Protein AF-R7BMY3-F1 (afdb_monomer_lite)

Radius of gyration: 21.79 Å; chains: 1; bounding box: 54×42×67 Å

pLDDT: mean 77.56, std 14.14, range [28.47, 96.69]

Secondary structure (DSSP, 8-state):
-EEE-SS-HHHHHHHHHHHHHTSS-SEEEEE-SS-EEEEEEEEETTEEEEEEESSPPPTT--TT---PPPGGGSBPPS-HHHHHHHHHHHHHTTS-TT-HHHHHHHHHHHHHHHHHHHHHS-TTSPPSS---HHHHHSHHHHHHHHHHHHHHHHHHHHT-TTTS-TT----S-HHHHHHHHHHHTTB-----TT-TTGGGHHHHHHHHHHHHHHHHHT---PPPHHHHHHHHHHH---TT--EEETT-TTTHHHHHHHHHHHHHHHHHS-TT-HHHHHHHHHHHTTEEE--S-HHHHHHHHHHHHTTS-PPPP-

Structure (mmCIF, N/CA/C/O backbone):
data_AF-R7BMY3-F1
#
_entry.id   AF-R7BMY3-F1
#
loop_
_atom_site.group_PDB
_atom_site.id
_atom_site.type_symbol
_atom_site.label_atom_id
_atom_site.label_alt_id
_atom_site.label_comp_id
_atom_site.label_asym_id
_atom_site.label_entity_id
_atom_site.label_seq_id
_atom_site.pdbx_PDB_ins_code
_atom_site.Cartn_x
_atom_site.Cartn_y
_atom_site.Cartn_z
_atom_site.occupancy
_atom_site.B_iso_or_equiv
_atom_site.auth_seq_id
_atom_site.auth_comp_id
_atom_site.auth_asym_id
_atom_site.auth_atom_id
_atom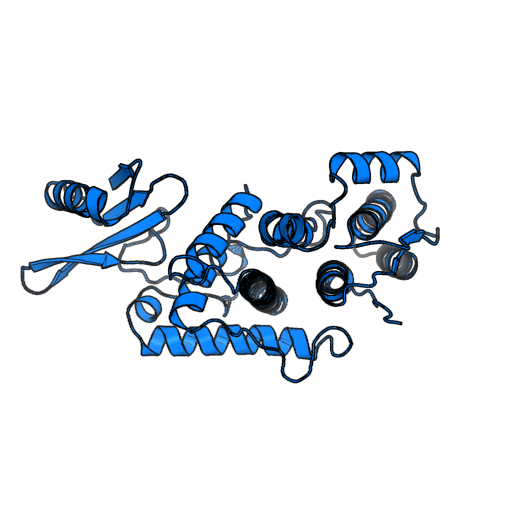_site.pdbx_PDB_model_num
ATOM 1 N N . MET A 1 1 ? -22.056 -13.787 13.770 1.00 78.81 1 MET A N 1
ATOM 2 C CA . MET A 1 1 ? -23.357 -13.394 13.184 1.00 78.81 1 MET A CA 1
ATOM 3 C C . MET A 1 1 ? -23.153 -12.221 12.236 1.00 78.81 1 MET A C 1
ATOM 5 O O . MET A 1 1 ? -22.245 -11.440 12.493 1.00 78.81 1 MET A O 1
ATOM 9 N N . VAL A 1 2 ? -23.912 -12.106 11.147 1.00 80.81 2 VAL A N 1
ATOM 10 C CA . VAL A 1 2 ? -23.710 -11.050 10.138 1.00 80.81 2 VAL A CA 1
ATOM 11 C C . VAL A 1 2 ? -25.030 -10.334 9.893 1.00 80.81 2 VAL A C 1
ATOM 13 O O . VAL A 1 2 ? -26.010 -10.990 9.556 1.00 80.81 2 VAL A O 1
ATOM 16 N N . GLU A 1 3 ? -25.036 -9.015 10.066 1.00 79.38 3 GLU A N 1
ATOM 17 C CA . GLU A 1 3 ? -26.173 -8.144 9.776 1.00 79.38 3 GLU A CA 1
ATOM 18 C C . GLU A 1 3 ? -25.881 -7.318 8.521 1.00 79.38 3 GLU A C 1
ATOM 20 O O . GLU A 1 3 ? -24.884 -6.590 8.463 1.00 79.38 3 GLU A O 1
ATOM 25 N N . CYS A 1 4 ? -26.763 -7.427 7.528 1.00 78.44 4 CYS A N 1
ATOM 26 C CA . CYS A 1 4 ? -26.660 -6.720 6.254 1.00 78.44 4 CYS A CA 1
ATOM 27 C C . CYS A 1 4 ? -27.782 -5.680 6.151 1.00 78.44 4 CYS A C 1
ATOM 29 O O . CYS A 1 4 ? -28.957 -6.048 6.095 1.00 78.44 4 CYS A O 1
ATOM 31 N N . LYS A 1 5 ? -27.447 -4.385 6.099 1.00 72.94 5 LYS A N 1
ATOM 32 C CA . LYS A 1 5 ? -28.441 -3.296 6.017 1.00 72.94 5 LYS A CA 1
ATOM 33 C C . LYS A 1 5 ? -28.161 -2.318 4.887 1.00 72.94 5 LYS A C 1
ATOM 35 O O . LYS A 1 5 ? -27.036 -2.190 4.435 1.00 72.94 5 LYS A O 1
ATOM 40 N N . LYS A 1 6 ? -29.213 -1.637 4.425 1.00 55.50 6 LYS A N 1
ATOM 41 C CA . LYS A 1 6 ? -29.153 -0.706 3.287 1.00 55.50 6 LYS A CA 1
ATOM 42 C C . LYS A 1 6 ? -28.669 0.701 3.676 1.00 55.50 6 LYS A C 1
ATOM 44 O O . LYS A 1 6 ? -28.203 1.416 2.800 1.00 55.50 6 LYS A O 1
ATOM 49 N N . ASP A 1 7 ? -28.762 1.080 4.956 1.00 57.69 7 ASP A N 1
ATOM 50 C CA . ASP A 1 7 ? -28.535 2.454 5.437 1.00 57.69 7 ASP A CA 1
ATOM 51 C C . ASP A 1 7 ? -27.720 2.530 6.752 1.00 57.69 7 ASP A C 1
ATOM 53 O O . ASP A 1 7 ? -27.333 1.494 7.295 1.00 57.69 7 ASP A O 1
ATOM 57 N N . LYS A 1 8 ? -27.416 3.757 7.217 1.00 55.12 8 LYS A N 1
ATOM 58 C CA . LYS A 1 8 ? -26.464 4.148 8.297 1.00 55.12 8 LYS A CA 1
ATOM 59 C C . LYS A 1 8 ? -26.270 3.141 9.456 1.00 55.12 8 LYS A C 1
ATOM 61 O O . LYS A 1 8 ? -27.225 2.654 10.054 1.00 55.12 8 LYS A O 1
ATOM 66 N N . ILE A 1 9 ? -25.005 2.989 9.891 1.00 57.28 9 ILE A N 1
ATOM 67 C CA . ILE A 1 9 ? -24.514 2.114 10.992 1.00 57.28 9 ILE A CA 1
ATOM 68 C C . ILE A 1 9 ? -25.443 2.081 12.219 1.00 57.28 9 ILE A C 1
ATOM 70 O O . ILE A 1 9 ? -25.701 1.017 12.783 1.00 57.28 9 ILE A O 1
ATOM 74 N N . LYS A 1 10 ? -25.968 3.243 12.626 1.00 58.78 10 LYS A N 1
ATOM 75 C CA . LYS A 1 10 ? -26.761 3.398 13.853 1.00 58.78 10 LYS A CA 1
ATOM 76 C C . LYS A 1 10 ? -28.074 2.606 13.851 1.00 58.78 10 LYS A C 1
ATOM 78 O O . LYS A 1 10 ? -28.477 2.143 14.912 1.00 58.78 10 LYS A O 1
ATOM 83 N N . GLU A 1 11 ? -28.720 2.423 12.699 1.00 59.94 11 GLU A N 1
ATOM 84 C CA . GLU A 1 11 ? -30.017 1.730 12.625 1.00 59.94 11 GLU A CA 1
ATOM 85 C C . GLU A 1 11 ? -29.863 0.204 12.677 1.00 59.94 11 GLU A C 1
ATOM 87 O O . GLU A 1 11 ? -30.672 -0.487 13.296 1.00 59.94 11 GLU A O 1
ATOM 92 N N . GLY A 1 12 ? -28.792 -0.335 12.084 1.00 60.19 12 GLY A N 1
ATOM 93 C CA . GLY A 1 12 ? -28.510 -1.775 12.105 1.00 60.19 12 GLY A CA 1
ATOM 94 C C . GLY A 1 12 ? -27.854 -2.266 13.398 1.00 60.19 12 GLY A C 1
ATOM 95 O O . GLY A 1 12 ? -27.971 -3.444 13.732 1.00 60.19 12 GLY A O 1
ATOM 96 N N . TYR A 1 13 ? -27.200 -1.377 14.153 1.00 70.88 13 TYR A N 1
ATOM 97 C CA . TYR A 1 13 ? -26.490 -1.741 15.381 1.00 70.88 13 TYR A CA 1
ATOM 98 C C . TYR A 1 13 ? -27.416 -2.351 16.442 1.00 70.88 13 TYR A C 1
ATOM 100 O O . TYR A 1 13 ? -27.095 -3.396 16.995 1.00 70.88 13 TYR A O 1
ATOM 108 N N . ALA A 1 14 ? -28.594 -1.766 16.691 1.00 73.31 14 ALA A N 1
ATOM 109 C CA . ALA A 1 14 ? -29.527 -2.281 17.700 1.00 73.31 14 ALA A CA 1
ATOM 110 C C . ALA A 1 14 ? -30.036 -3.702 17.377 1.00 73.31 14 ALA A C 1
ATOM 112 O O . ALA A 1 14 ? -30.197 -4.528 18.276 1.00 73.31 14 ALA A O 1
ATOM 113 N N . GLN A 1 15 ? -30.242 -4.006 16.091 1.00 73.88 15 GLN A N 1
ATOM 114 C CA . GLN A 1 15 ? -30.649 -5.340 15.637 1.00 73.88 15 GLN A CA 1
ATOM 115 C C . GLN A 1 15 ? -29.502 -6.344 15.762 1.00 73.88 15 GLN A C 1
ATOM 117 O O . GLN A 1 15 ? -29.692 -7.417 16.332 1.00 73.88 15 GLN A O 1
ATOM 122 N N . LEU A 1 16 ? -28.290 -5.962 15.341 1.00 76.94 16 LEU A N 1
ATOM 123 C CA . LEU A 1 16 ? -27.086 -6.770 15.543 1.00 76.94 16 LEU A CA 1
ATOM 124 C C . LEU A 1 16 ? -26.876 -7.091 17.034 1.00 76.94 16 LEU A C 1
ATOM 126 O O . LEU A 1 16 ? -26.628 -8.236 17.400 1.00 76.94 16 LEU A O 1
ATOM 130 N N . VAL A 1 17 ? -27.011 -6.089 17.901 1.00 77.38 17 VAL A N 1
ATOM 131 C CA . VAL A 1 17 ? -26.925 -6.235 19.357 1.00 77.38 17 VAL A CA 1
ATOM 132 C C . VAL A 1 17 ? -27.943 -7.257 19.863 1.00 77.38 17 VAL A C 1
ATOM 134 O O . VAL A 1 17 ? -27.570 -8.190 20.576 1.00 77.38 17 VAL A O 1
ATOM 137 N N . SER A 1 18 ? -29.209 -7.124 19.457 1.00 77.69 18 SER A N 1
ATOM 138 C CA . SER A 1 18 ? -30.282 -8.035 19.863 1.00 77.69 18 SER A CA 1
ATOM 139 C C . SER A 1 18 ? -29.988 -9.479 19.461 1.00 77.69 18 SER A C 1
ATOM 141 O O . SER A 1 18 ? -30.057 -10.381 20.294 1.00 77.69 18 SER A O 1
ATOM 143 N N . TYR A 1 19 ? -29.594 -9.713 18.211 1.00 81.75 19 TYR A N 1
ATOM 144 C CA . TYR A 1 19 ? -29.336 -11.066 17.738 1.00 81.75 19 TYR A CA 1
ATOM 145 C C . TYR A 1 19 ? -28.047 -11.673 18.335 1.00 81.75 19 TYR A C 1
ATOM 147 O O . TYR A 1 19 ? -28.032 -12.865 18.646 1.00 81.75 19 TYR A O 1
ATOM 155 N N . ILE A 1 20 ? -26.977 -10.889 18.557 1.00 80.62 20 ILE A N 1
ATOM 156 C CA . ILE A 1 20 ? -25.755 -11.389 19.222 1.00 80.62 20 ILE A CA 1
ATOM 157 C C . ILE A 1 20 ? -26.064 -11.795 20.667 1.00 80.62 20 ILE A C 1
ATOM 159 O O . ILE A 1 20 ? -25.594 -12.839 21.117 1.00 80.62 20 ILE A O 1
ATOM 163 N N . PHE A 1 21 ? -26.850 -10.999 21.399 1.00 79.75 21 PHE A N 1
ATOM 164 C CA . PHE A 1 21 ? -27.163 -11.295 22.798 1.00 79.75 21 PHE A CA 1
ATOM 165 C C . PHE A 1 21 ? -28.203 -12.402 22.976 1.00 79.75 21 PHE A C 1
ATOM 167 O O . PHE A 1 21 ? -28.094 -13.163 23.937 1.00 79.75 21 PHE A O 1
ATOM 174 N N . ASN A 1 22 ? -29.130 -12.559 22.029 1.00 81.44 22 ASN A N 1
ATOM 175 C CA . ASN A 1 22 ? -30.114 -13.646 22.027 1.00 81.44 22 ASN A CA 1
ATOM 176 C C . ASN A 1 22 ? -29.549 -14.991 21.539 1.00 81.44 22 ASN A C 1
ATOM 178 O O . ASN A 1 22 ? -30.257 -15.995 21.549 1.00 81.44 22 ASN A O 1
ATOM 182 N N . THR A 1 23 ? -28.287 -15.033 21.108 1.00 79.75 23 THR A N 1
ATOM 183 C CA . THR A 1 23 ? -27.619 -16.257 20.656 1.00 79.75 23 THR A CA 1
ATOM 184 C C . THR A 1 23 ? -26.344 -16.526 21.458 1.00 79.75 23 THR A C 1
ATOM 186 O O . THR A 1 23 ? -25.869 -15.700 22.243 1.00 79.75 23 THR A O 1
ATOM 189 N N . SER A 1 24 ? -25.746 -17.701 21.253 1.00 79.94 24 SER A N 1
ATOM 190 C CA . SER A 1 24 ? -24.420 -18.054 21.778 1.00 79.94 24 SER A CA 1
ATOM 191 C C . SER A 1 24 ? -23.270 -17.409 20.990 1.00 79.94 24 SER A C 1
ATOM 193 O O . SER A 1 24 ? -22.114 -17.781 21.170 1.00 79.94 24 SER A O 1
ATOM 195 N N . ALA A 1 25 ? -23.553 -16.435 20.115 1.00 80.81 25 ALA A N 1
ATOM 196 C CA . ALA A 1 25 ? -22.532 -15.775 19.321 1.00 80.81 25 ALA A CA 1
ATOM 197 C C . ALA A 1 25 ? -21.568 -14.958 20.202 1.00 80.81 25 ALA A C 1
ATOM 199 O O . ALA A 1 25 ? -21.974 -14.123 21.016 1.00 80.81 25 ALA A O 1
ATOM 200 N N . ASN A 1 26 ? -20.269 -15.158 19.980 1.00 81.62 26 ASN A N 1
ATOM 201 C CA . ASN A 1 26 ? -19.182 -14.411 20.626 1.00 81.62 26 ASN A CA 1
ATOM 202 C C . ASN A 1 26 ? -18.897 -13.047 19.964 1.00 81.62 26 ASN A C 1
ATOM 204 O O . ASN A 1 26 ? -18.051 -12.290 20.437 1.00 81.62 26 ASN A O 1
ATOM 208 N N . GLY A 1 27 ? -19.606 -12.711 18.885 1.00 84.94 27 GLY A N 1
ATOM 209 C CA . GLY A 1 27 ? -19.464 -11.450 18.166 1.00 84.94 27 GLY A CA 1
ATOM 210 C C . GLY A 1 27 ? -20.218 -11.439 16.837 1.00 84.94 27 GLY A C 1
ATOM 211 O O . GLY A 1 27 ? -20.923 -12.392 16.471 1.00 84.94 27 GLY A O 1
ATOM 212 N N . GLY A 1 28 ? -20.060 -10.354 16.087 1.00 84.56 28 GLY A N 1
ATOM 213 C CA . GLY A 1 28 ? -20.724 -10.204 14.802 1.00 84.56 28 GLY A CA 1
ATOM 214 C C . GLY A 1 28 ? -20.185 -9.085 13.930 1.00 84.56 28 GLY A C 1
ATOM 215 O O . GLY A 1 28 ? -19.303 -8.326 14.317 1.00 84.56 28 GLY A O 1
ATOM 216 N N . ILE A 1 29 ? -20.717 -9.037 12.716 1.00 85.81 29 ILE A N 1
ATOM 217 C CA . ILE A 1 29 ? -20.329 -8.105 11.666 1.00 85.81 29 ILE A CA 1
ATOM 218 C C . ILE A 1 29 ? -21.555 -7.289 11.293 1.00 85.81 29 ILE A C 1
ATOM 220 O O . ILE A 1 29 ? -22.613 -7.866 11.042 1.00 85.81 29 ILE A O 1
ATOM 224 N N . TRP A 1 30 ? -21.393 -5.978 11.193 1.00 82.88 30 TRP A N 1
ATOM 225 C CA . TRP A 1 30 ? -22.345 -5.123 10.499 1.00 82.88 30 TRP A CA 1
ATOM 226 C C . TRP A 1 30 ? -21.765 -4.719 9.145 1.00 82.88 30 TRP A C 1
ATOM 228 O O . TRP A 1 30 ? -20.610 -4.296 9.078 1.00 82.88 30 TRP A O 1
ATOM 238 N N . THR A 1 31 ? -22.543 -4.841 8.069 1.00 79.94 31 THR A N 1
ATOM 239 C CA . THR A 1 31 ? -22.134 -4.382 6.737 1.00 79.94 31 THR A CA 1
ATOM 240 C C . THR A 1 31 ? -23.300 -3.800 5.942 1.00 79.94 31 THR A C 1
ATOM 242 O O . THR A 1 31 ? -24.433 -4.269 6.037 1.00 79.94 31 THR A O 1
ATOM 245 N N . ASN A 1 32 ? -23.017 -2.793 5.118 1.00 76.44 32 ASN A N 1
ATOM 246 C CA . ASN A 1 32 ? -23.941 -2.281 4.102 1.00 76.44 32 ASN A CA 1
ATOM 247 C C . ASN A 1 32 ? -23.421 -2.474 2.667 1.00 76.44 32 ASN A C 1
ATOM 249 O O . ASN A 1 32 ? -23.919 -1.855 1.734 1.00 76.44 32 ASN A O 1
ATOM 253 N N . GLY A 1 33 ? -22.396 -3.313 2.491 1.00 68.44 33 GLY A N 1
ATOM 254 C CA . GLY A 1 33 ? -21.691 -3.506 1.220 1.00 68.44 33 GLY A CA 1
ATOM 255 C C . GLY A 1 33 ? -20.464 -2.602 1.062 1.00 68.44 33 GLY A C 1
ATOM 256 O O . GLY A 1 33 ? -19.403 -3.105 0.672 1.00 68.44 33 GLY A O 1
ATOM 257 N N . ASP A 1 34 ? -20.587 -1.331 1.463 1.00 62.47 34 ASP A N 1
ATOM 258 C CA . ASP A 1 34 ? -19.564 -0.280 1.310 1.00 62.47 34 ASP A CA 1
ATOM 259 C C . ASP A 1 34 ? -18.766 0.012 2.585 1.00 62.47 34 ASP A C 1
ATOM 261 O O . ASP A 1 34 ? -17.673 0.568 2.537 1.00 62.47 34 ASP A O 1
ATOM 265 N N . SER A 1 35 ? -19.310 -0.329 3.747 1.00 65.81 35 SER A N 1
ATOM 266 C CA . SER A 1 35 ? -18.699 -0.185 5.065 1.00 65.81 35 SER A CA 1
ATOM 267 C C . SER A 1 35 ? -18.944 -1.457 5.858 1.00 65.81 35 SER A C 1
ATOM 269 O O . SER A 1 35 ? -19.999 -2.079 5.749 1.00 65.81 35 SER A O 1
ATOM 271 N N . THR A 1 36 ? -17.946 -1.880 6.630 1.00 75.81 36 THR A N 1
ATOM 272 C CA . THR A 1 36 ? -18.023 -3.098 7.446 1.00 75.81 36 THR A CA 1
ATOM 273 C C . THR A 1 36 ? -17.383 -2.846 8.797 1.00 75.81 36 THR A C 1
ATOM 275 O O . THR A 1 36 ? -16.230 -2.427 8.830 1.00 75.81 36 THR A O 1
ATOM 278 N N . VAL A 1 37 ? -18.111 -3.094 9.884 1.00 77.38 37 VAL A N 1
ATOM 279 C CA . VAL A 1 37 ? -17.635 -2.940 11.267 1.00 77.38 37 VAL A CA 1
ATOM 280 C C . VAL A 1 37 ? -17.709 -4.290 11.970 1.00 77.38 37 VAL A C 1
ATOM 282 O O . VAL A 1 37 ? -18.685 -5.029 11.807 1.00 77.38 37 VAL A O 1
ATOM 285 N N . PHE A 1 38 ? -16.674 -4.616 12.740 1.00 83.25 38 PHE A N 1
ATOM 286 C CA . PHE A 1 38 ? -16.568 -5.875 13.466 1.00 83.25 38 PHE A CA 1
ATOM 287 C C . PHE A 1 38 ? -16.745 -5.633 14.962 1.00 83.25 38 PHE A C 1
ATOM 289 O O . PHE A 1 38 ? -16.165 -4.709 15.529 1.00 83.25 38 PHE A O 1
ATOM 296 N N . TYR A 1 39 ? -17.533 -6.494 15.598 1.00 84.00 39 TYR A N 1
ATOM 297 C CA . TYR A 1 39 ? -17.868 -6.399 17.011 1.00 84.00 39 TYR A CA 1
ATOM 298 C C . TYR A 1 39 ? -17.544 -7.701 17.733 1.00 84.00 39 TYR A C 1
ATOM 300 O O . TYR A 1 39 ? -17.907 -8.793 17.281 1.00 84.00 39 TYR A O 1
ATOM 308 N N . ARG A 1 40 ? -16.932 -7.577 18.909 1.00 83.75 40 ARG A N 1
ATOM 309 C CA . ARG A 1 40 ? -16.715 -8.669 19.854 1.00 83.75 40 ARG A CA 1
ATOM 310 C C . ARG A 1 40 ? -17.641 -8.524 21.052 1.00 83.75 40 ARG A C 1
ATOM 312 O O . ARG A 1 40 ? -17.686 -7.470 21.678 1.00 83.75 40 ARG A O 1
ATOM 319 N N . ARG A 1 41 ? -18.297 -9.614 21.448 1.00 82.75 41 ARG A N 1
ATOM 320 C CA . ARG A 1 41 ? -19.018 -9.691 22.722 1.00 82.75 41 ARG A CA 1
ATOM 321 C C . ARG A 1 41 ? -18.020 -9.848 23.865 1.00 82.75 41 ARG A C 1
ATOM 323 O O . ARG A 1 41 ? -17.241 -10.803 23.886 1.00 82.75 41 ARG A O 1
ATOM 330 N N . LYS A 1 42 ? -18.070 -8.940 24.836 1.00 79.25 42 LYS A N 1
ATOM 331 C CA . LYS A 1 42 ? -17.394 -9.092 26.127 1.00 79.25 42 LYS A CA 1
ATOM 332 C C . LYS A 1 42 ? -18.403 -9.061 27.261 1.00 79.25 42 LYS A C 1
ATOM 334 O O . LYS A 1 42 ? -19.362 -8.295 27.239 1.00 79.25 42 LYS A O 1
ATOM 339 N N . THR A 1 43 ? -18.140 -9.887 28.265 1.00 73.12 43 THR A N 1
ATOM 340 C CA . THR A 1 43 ? -18.869 -9.873 29.532 1.00 73.12 43 THR A CA 1
ATOM 341 C C . THR A 1 43 ? -17.924 -9.313 30.581 1.00 73.12 43 THR A C 1
ATOM 343 O O . THR A 1 43 ? -16.886 -9.913 30.849 1.00 73.12 43 THR A O 1
ATOM 346 N N . GLN A 1 44 ? -18.245 -8.146 31.136 1.00 63.66 44 GLN A N 1
ATOM 347 C CA . GLN A 1 44 ? -17.436 -7.500 32.168 1.00 63.66 44 GLN A CA 1
ATOM 348 C C . GLN A 1 44 ? -18.346 -7.161 33.353 1.00 63.66 44 GLN A C 1
ATOM 350 O O . GLN A 1 44 ? -19.300 -6.402 33.209 1.00 63.66 44 GLN A O 1
ATOM 355 N N . GLY A 1 45 ? -18.091 -7.776 34.514 1.00 56.12 45 GLY A N 1
ATOM 356 C CA . GLY A 1 45 ? -18.855 -7.517 35.743 1.00 56.12 45 GLY A CA 1
ATOM 357 C C . GLY A 1 45 ? -20.359 -7.822 35.653 1.00 56.12 45 GLY A C 1
ATOM 358 O O . GLY A 1 45 ? -21.153 -7.105 36.246 1.00 56.12 45 GLY A O 1
ATOM 359 N N . GLY A 1 46 ? -20.769 -8.832 34.875 1.00 64.44 46 GLY A N 1
ATOM 360 C CA . GLY A 1 46 ? -22.183 -9.197 34.683 1.00 64.44 46 GLY A CA 1
ATOM 361 C C . GLY A 1 46 ? -22.923 -8.391 33.606 1.00 64.44 46 GLY A C 1
ATOM 362 O O . GLY A 1 46 ? -23.992 -8.810 33.170 1.00 64.44 46 GLY A O 1
ATOM 363 N N . SER A 1 47 ? -22.335 -7.296 33.110 1.00 65.19 47 SER A N 1
ATOM 364 C CA . SER A 1 47 ? -22.845 -6.551 31.956 1.00 65.19 47 SER A CA 1
ATOM 365 C C . SER A 1 47 ? -22.222 -7.071 30.662 1.00 65.19 47 SER A C 1
ATOM 367 O O . SER A 1 47 ? -21.016 -7.337 30.593 1.00 65.19 47 SER A O 1
ATOM 369 N N . GLN A 1 48 ? -23.047 -7.236 29.630 1.00 71.25 48 GLN A N 1
ATOM 370 C CA . GLN A 1 48 ? -22.592 -7.650 28.310 1.00 71.25 48 GLN A CA 1
ATOM 371 C C . GLN A 1 48 ? -22.536 -6.447 27.374 1.00 71.25 48 GLN A C 1
ATOM 373 O O . GLN A 1 48 ? -23.504 -5.701 27.246 1.00 71.25 48 GLN A O 1
ATOM 378 N N . ARG A 1 49 ? -21.396 -6.269 26.704 1.00 79.88 49 ARG A N 1
ATOM 379 C CA . ARG A 1 49 ? -21.167 -5.170 25.762 1.00 79.88 49 ARG A CA 1
ATOM 380 C C . ARG A 1 49 ? -20.516 -5.663 24.476 1.00 79.88 49 ARG A C 1
ATOM 382 O O . ARG A 1 49 ? -19.902 -6.734 24.451 1.00 79.88 49 ARG A O 1
ATOM 389 N N . LEU A 1 50 ? -20.655 -4.867 23.422 1.00 80.19 50 LEU A N 1
ATOM 390 C CA . LEU A 1 50 ? -19.941 -5.060 22.167 1.00 80.19 50 LEU A CA 1
ATOM 391 C C . LEU A 1 50 ? -18.773 -4.076 22.101 1.00 80.19 50 LEU A C 1
ATOM 393 O O . LEU A 1 50 ? -18.988 -2.868 22.135 1.00 80.19 50 LEU A O 1
ATOM 397 N N . ASP A 1 51 ? -17.558 -4.604 22.003 1.00 80.69 51 ASP A N 1
ATOM 398 C CA . ASP A 1 51 ? -16.355 -3.819 21.727 1.00 80.69 51 ASP A CA 1
ATOM 399 C C . ASP A 1 51 ? -16.085 -3.869 20.216 1.00 80.69 51 ASP A C 1
ATOM 401 O O . ASP A 1 51 ? -16.123 -4.949 19.616 1.00 80.69 51 ASP A O 1
ATOM 405 N N . GLU A 1 52 ? -15.804 -2.721 19.597 1.00 79.12 52 GLU A N 1
ATOM 406 C CA . GLU A 1 52 ? -15.332 -2.674 18.210 1.00 79.12 52 GLU A CA 1
ATOM 407 C C . GLU A 1 52 ? -13.920 -3.256 18.111 1.00 79.12 52 GLU A C 1
ATOM 409 O O . GLU A 1 52 ? -13.045 -2.958 18.927 1.00 79.12 52 GLU A O 1
ATOM 414 N N . ILE A 1 53 ? -13.711 -4.106 17.110 1.00 80.12 53 ILE A N 1
ATOM 415 C CA . ILE A 1 53 ? -12.429 -4.753 16.825 1.00 80.12 53 ILE A CA 1
ATOM 416 C C . ILE A 1 53 ? -12.035 -4.485 15.366 1.00 80.12 53 ILE A C 1
ATOM 418 O O . ILE A 1 53 ? -12.916 -4.303 14.523 1.00 80.12 53 ILE A O 1
ATOM 422 N N . PRO A 1 54 ? -10.731 -4.475 15.036 1.00 73.69 54 PRO A N 1
ATOM 423 C CA . PRO A 1 54 ? -10.285 -4.234 13.665 1.00 73.69 54 PRO A CA 1
ATOM 424 C C . PRO A 1 54 ? -10.689 -5.367 12.707 1.00 73.69 54 PRO A C 1
ATOM 426 O O . PRO A 1 54 ? -10.970 -5.117 11.536 1.00 73.69 54 PRO A O 1
ATOM 429 N N . GLU A 1 55 ? -10.754 -6.611 13.192 1.00 73.75 55 GLU A N 1
ATOM 430 C CA . GLU A 1 55 ? -11.082 -7.787 12.384 1.00 73.75 55 GLU A CA 1
ATOM 431 C C . GLU A 1 55 ? -11.658 -8.944 13.212 1.00 73.75 55 GLU A C 1
ATOM 433 O O . GLU A 1 55 ? -11.567 -8.955 14.438 1.00 73.75 55 GLU A O 1
ATOM 438 N N . LEU A 1 56 ? -12.241 -9.936 12.528 1.00 80.38 56 LEU A N 1
ATOM 439 C CA . LEU A 1 56 ? -12.640 -11.200 13.150 1.00 80.38 56 LEU A CA 1
ATOM 440 C C . LEU A 1 56 ? -11.445 -12.151 13.335 1.00 80.38 56 LEU A C 1
ATOM 442 O O . LEU A 1 56 ? -10.560 -12.164 12.477 1.00 80.38 56 LEU A O 1
ATOM 446 N N . PRO A 1 57 ? -11.472 -13.023 14.363 1.00 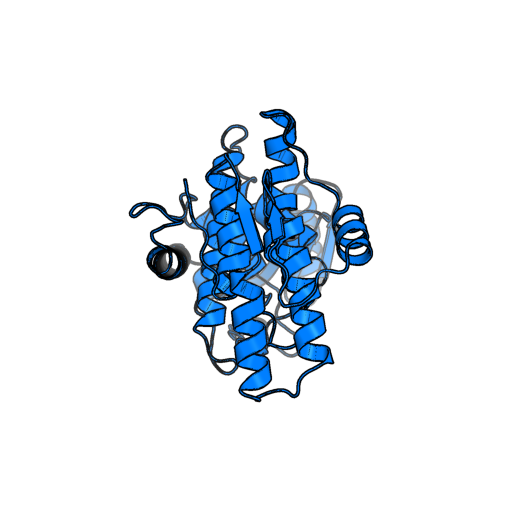73.19 57 PRO A N 1
ATOM 447 C CA . PRO A 1 57 ? -10.499 -14.105 14.508 1.00 73.19 57 PRO A CA 1
ATOM 448 C C . PRO A 1 57 ? -10.472 -15.025 13.281 1.00 73.19 57 PRO A C 1
ATOM 450 O O . PRO A 1 57 ? -11.512 -15.292 12.666 1.00 73.19 57 PRO A O 1
ATOM 453 N N . ARG A 1 58 ? -9.288 -15.548 12.939 1.00 72.56 58 ARG A N 1
ATOM 454 C CA . ARG A 1 58 ? -9.145 -16.555 11.878 1.00 72.56 58 ARG A CA 1
ATOM 455 C C . ARG A 1 58 ? -9.779 -17.886 12.291 1.00 72.56 58 ARG A C 1
ATOM 457 O O . ARG A 1 58 ? -10.034 -18.148 13.465 1.00 72.56 58 ARG A O 1
ATOM 464 N N . HIS A 1 59 ? -10.025 -18.756 11.313 1.00 70.31 59 HIS A N 1
ATOM 465 C CA . HIS A 1 59 ? -10.529 -20.102 11.584 1.00 70.31 59 HIS A CA 1
ATOM 466 C C . HIS A 1 59 ? -9.587 -20.849 12.546 1.00 70.31 59 HIS A C 1
ATOM 468 O O . HIS A 1 59 ? -8.410 -21.027 12.242 1.00 70.31 59 HIS A O 1
ATOM 474 N N . GLY A 1 60 ? -10.119 -21.287 13.690 1.00 68.06 60 GLY A N 1
ATOM 475 C CA . GLY A 1 60 ? -9.361 -21.974 14.741 1.00 68.06 60 GLY A CA 1
ATOM 476 C C . GLY A 1 60 ? -8.686 -21.059 15.770 1.00 68.06 60 GLY A C 1
ATOM 477 O O . GLY A 1 60 ? -8.135 -21.575 16.733 1.00 68.06 60 GLY A O 1
ATOM 478 N N . GLN A 1 61 ? -8.754 -19.734 15.605 1.00 71.81 61 GLN A N 1
ATOM 479 C CA . GLN A 1 61 ? -8.220 -18.755 16.554 1.00 71.81 61 GLN A CA 1
ATOM 480 C C . GLN A 1 61 ? -9.279 -18.367 17.595 1.00 71.81 61 GLN A C 1
ATOM 482 O O . GLN A 1 61 ? -10.443 -18.117 17.262 1.00 71.81 61 GLN A O 1
ATOM 487 N N . GLY A 1 62 ? -8.876 -18.285 18.861 1.00 69.88 62 GLY A N 1
ATOM 488 C CA . GLY A 1 62 ? -9.739 -17.801 19.938 1.00 69.88 62 GLY A CA 1
ATOM 489 C C . GLY A 1 62 ? -10.013 -16.294 19.839 1.00 69.88 62 GLY A C 1
ATOM 490 O O . GLY A 1 62 ? -9.175 -15.522 19.390 1.00 69.88 62 GLY A O 1
ATOM 491 N N . TRP A 1 63 ? -11.166 -15.829 20.333 1.00 68.88 63 TRP A N 1
ATOM 492 C CA . TRP A 1 63 ? -11.503 -14.389 20.374 1.00 68.88 63 TRP A CA 1
ATOM 493 C C . TRP A 1 63 ? -10.588 -13.557 21.290 1.00 68.88 63 TRP A C 1
ATOM 495 O O . TRP A 1 63 ? -10.586 -12.327 21.208 1.00 68.88 63 TRP A O 1
ATOM 505 N N . ASP A 1 64 ? -9.857 -14.224 22.183 1.00 65.50 64 ASP A N 1
ATOM 506 C CA . ASP A 1 64 ? -8.880 -13.644 23.110 1.00 65.50 64 ASP A CA 1
ATOM 507 C C . ASP A 1 64 ? -7.432 -13.751 22.629 1.00 65.50 64 ASP A C 1
ATOM 509 O O . ASP A 1 64 ? -6.536 -13.156 23.230 1.00 65.50 64 ASP A O 1
ATOM 513 N N . GLU A 1 65 ? -7.193 -14.477 21.539 1.00 65.69 65 GLU A N 1
ATOM 514 C CA . GLU A 1 65 ? -5.864 -14.624 20.970 1.00 65.69 65 GLU A CA 1
ATOM 515 C C . GLU A 1 65 ? -5.572 -13.422 20.075 1.00 65.69 65 GLU A C 1
ATOM 517 O O . GLU A 1 65 ? -5.970 -13.377 18.915 1.00 65.69 65 GLU A O 1
ATOM 522 N N . ASP A 1 66 ? -4.850 -12.440 20.612 1.00 67.38 66 ASP A N 1
ATOM 523 C CA . ASP A 1 66 ? -4.329 -11.290 19.860 1.00 67.38 66 ASP A CA 1
ATOM 524 C C . ASP A 1 66 ? -3.057 -11.709 19.099 1.00 67.38 66 ASP A C 1
ATOM 526 O O . ASP A 1 66 ? -1.952 -11.222 19.342 1.00 67.38 66 ASP A O 1
ATOM 530 N N . ARG A 1 67 ? -3.194 -12.738 18.252 1.00 76.81 67 ARG A N 1
ATOM 531 C CA . ARG A 1 67 ? -2.086 -13.295 17.478 1.00 76.81 67 ARG A CA 1
ATOM 532 C C . ARG A 1 67 ? -1.845 -12.421 16.254 1.00 76.81 67 ARG A C 1
ATOM 534 O O . ARG A 1 67 ? -2.664 -12.380 15.339 1.00 76.81 67 ARG A O 1
ATOM 541 N N . GLN A 1 68 ? -0.674 -11.800 16.216 1.00 83.94 68 GLN A N 1
ATOM 542 C CA . GLN A 1 68 ? -0.151 -11.160 15.019 1.00 83.94 68 GLN A CA 1
ATOM 543 C C . GLN A 1 68 ? 0.323 -12.233 14.017 1.00 83.94 68 GLN A C 1
ATOM 545 O O . GLN A 1 68 ? 1.116 -13.101 14.398 1.00 83.94 68 GLN A O 1
ATOM 550 N N . PRO A 1 69 ? -0.158 -12.220 12.761 1.00 86.31 69 PRO A N 1
ATOM 551 C CA . PRO A 1 69 ? 0.326 -13.125 11.729 1.00 86.31 69 PRO A CA 1
ATOM 552 C C . PRO A 1 69 ? 1.747 -12.749 11.302 1.00 86.31 69 PRO A C 1
ATOM 554 O O . PRO A 1 69 ? 2.144 -11.581 11.364 1.00 86.31 69 PRO A O 1
ATOM 557 N N . THR A 1 70 ? 2.509 -13.732 10.832 1.00 89.50 70 THR A N 1
ATOM 558 C CA . THR A 1 70 ? 3.761 -13.440 10.121 1.00 89.50 70 THR A CA 1
ATOM 559 C C . THR A 1 70 ? 3.456 -12.894 8.726 1.00 89.50 70 THR A C 1
ATOM 561 O O . THR A 1 70 ? 2.347 -13.045 8.205 1.00 89.50 70 THR A O 1
ATOM 564 N N . LEU A 1 71 ? 4.441 -12.265 8.084 1.00 86.75 71 LEU A N 1
ATOM 565 C CA . LEU A 1 71 ? 4.267 -11.693 6.747 1.00 86.75 71 LEU A CA 1
ATOM 566 C C . LEU A 1 71 ? 3.782 -12.735 5.716 1.00 86.75 71 LEU A C 1
ATOM 568 O O . LEU A 1 71 ? 2.967 -12.426 4.850 1.00 86.75 71 LEU A O 1
ATOM 572 N N . SER A 1 72 ? 4.243 -13.984 5.824 1.00 86.56 72 SER A N 1
ATOM 573 C CA . SER A 1 72 ? 3.827 -15.088 4.943 1.00 86.56 72 SER A CA 1
ATOM 574 C C . SER A 1 72 ? 2.376 -15.546 5.131 1.00 86.56 72 SER A C 1
ATOM 576 O O . SER A 1 72 ? 1.833 -16.199 4.242 1.00 86.56 72 SER A O 1
ATOM 578 N N . GLU A 1 73 ? 1.740 -15.186 6.247 1.00 87.62 73 GLU A N 1
ATOM 579 C CA . GLU A 1 73 ? 0.346 -15.516 6.561 1.00 87.62 73 GLU A CA 1
ATOM 580 C C . GLU A 1 73 ? -0.645 -14.428 6.095 1.00 87.62 73 GLU A C 1
ATOM 582 O O . GLU A 1 73 ? -1.865 -14.576 6.273 1.00 87.62 73 GLU A O 1
ATOM 587 N N . LEU A 1 74 ? -0.150 -13.327 5.515 1.00 87.94 74 LEU A N 1
ATOM 588 C CA . LEU A 1 74 ? -0.984 -12.274 4.933 1.00 87.94 74 LEU A CA 1
ATOM 589 C C . LEU A 1 74 ? -1.630 -12.722 3.617 1.00 87.94 74 LEU A C 1
ATOM 591 O O . LEU A 1 74 ? -1.076 -13.503 2.844 1.00 87.94 74 LEU A O 1
ATOM 595 N N . GLU A 1 75 ? -2.826 -12.205 3.349 1.00 86.12 75 GLU A N 1
ATOM 596 C CA . GLU A 1 75 ? -3.625 -12.611 2.193 1.00 86.12 75 GLU A CA 1
ATOM 597 C C . GLU A 1 75 ? -3.302 -11.767 0.954 1.00 86.12 75 GLU A C 1
ATOM 599 O O . GLU A 1 75 ? -3.109 -10.555 1.037 1.00 86.12 75 GLU A O 1
ATOM 604 N N . LYS A 1 76 ? -3.317 -12.370 -0.238 1.00 82.38 76 LYS A N 1
ATOM 605 C CA . LYS A 1 76 ? -3.275 -11.583 -1.478 1.00 82.38 76 LYS A CA 1
ATOM 606 C C . LYS A 1 76 ? -4.653 -10.953 -1.748 1.00 82.38 76 LYS A C 1
ATOM 608 O O . LYS A 1 76 ? -5.669 -11.657 -1.709 1.00 82.38 76 LYS A O 1
ATOM 613 N N . PRO A 1 77 ? -4.728 -9.645 -2.048 1.00 79.88 77 PRO A N 1
ATOM 614 C CA . PRO A 1 77 ? -5.995 -8.965 -2.286 1.00 79.88 77 PRO A CA 1
ATOM 615 C C . PRO A 1 77 ? -6.655 -9.460 -3.582 1.00 79.88 77 PRO A C 1
ATOM 617 O O . PRO A 1 77 ? -6.150 -9.230 -4.676 1.00 79.88 77 PRO A O 1
ATOM 620 N N . ARG A 1 78 ? -7.837 -10.085 -3.484 1.00 75.38 78 ARG A N 1
ATOM 621 C CA . ARG A 1 78 ? -8.612 -10.510 -4.673 1.00 75.38 78 ARG A CA 1
ATOM 622 C C . ARG A 1 78 ? -9.223 -9.336 -5.438 1.00 75.38 78 ARG A C 1
ATOM 624 O O . ARG A 1 78 ? -9.332 -9.375 -6.657 1.00 75.38 78 ARG A O 1
ATOM 631 N N . ASN A 1 79 ? -9.672 -8.310 -4.713 1.00 75.69 79 ASN A N 1
ATOM 632 C CA . ASN A 1 79 ? -10.269 -7.109 -5.291 1.00 75.69 79 ASN A CA 1
ATOM 633 C C . ASN A 1 79 ? -9.657 -5.863 -4.653 1.00 75.69 79 ASN A C 1
ATOM 635 O O . ASN A 1 79 ? -10.154 -5.306 -3.675 1.00 75.69 79 ASN A O 1
ATOM 639 N N . VAL A 1 80 ? -8.557 -5.446 -5.261 1.00 76.19 80 VAL A N 1
ATOM 640 C CA . VAL A 1 80 ? -7.742 -4.293 -4.889 1.00 76.19 80 VAL A CA 1
ATOM 641 C C . VAL A 1 80 ? -8.567 -3.003 -4.859 1.00 76.19 80 VAL A C 1
ATOM 643 O O . VAL A 1 80 ? -8.526 -2.262 -3.880 1.00 76.19 80 VAL A O 1
ATOM 646 N N . ARG A 1 81 ? -9.390 -2.772 -5.892 1.00 74.69 81 ARG A N 1
ATOM 647 C CA . ARG A 1 81 ? -10.243 -1.576 -5.991 1.00 74.69 81 ARG A CA 1
ATOM 648 C C . ARG A 1 81 ? -11.213 -1.470 -4.822 1.00 74.69 81 ARG A C 1
ATOM 650 O O . ARG A 1 81 ? -11.400 -0.381 -4.290 1.00 74.69 81 ARG A O 1
ATOM 657 N N . ARG A 1 82 ? -11.804 -2.593 -4.399 1.00 78.06 82 ARG A N 1
ATOM 658 C CA . ARG A 1 82 ? -12.710 -2.619 -3.245 1.00 78.06 82 ARG A CA 1
ATOM 659 C C . ARG A 1 82 ? -11.981 -2.277 -1.950 1.00 78.06 82 ARG A C 1
ATOM 661 O O . ARG A 1 82 ? -12.492 -1.477 -1.181 1.00 78.06 82 ARG A O 1
ATOM 668 N N . ILE A 1 83 ? -10.805 -2.858 -1.713 1.00 80.38 83 ILE A N 1
ATOM 669 C CA . ILE A 1 83 ? -10.009 -2.586 -0.503 1.00 80.38 83 ILE A CA 1
ATOM 670 C C . ILE A 1 83 ? -9.667 -1.098 -0.423 1.00 80.38 83 ILE A C 1
ATOM 672 O O . ILE A 1 83 ? -9.865 -0.469 0.611 1.00 80.38 83 ILE A O 1
ATOM 676 N N . PHE A 1 84 ? -9.249 -0.513 -1.540 1.00 78.88 84 PHE A N 1
ATOM 677 C CA . PHE A 1 84 ? -8.964 0.912 -1.615 1.00 78.88 84 PHE A CA 1
ATOM 678 C C . PHE A 1 84 ? -10.202 1.784 -1.431 1.00 78.88 84 PHE A C 1
ATOM 680 O O . PHE A 1 84 ? -10.147 2.735 -0.659 1.00 78.88 84 PHE A O 1
ATOM 687 N N . ALA A 1 85 ? -11.344 1.426 -2.018 1.00 76.62 85 ALA A N 1
ATOM 688 C CA . ALA A 1 85 ? -12.601 2.118 -1.739 1.00 76.62 85 ALA A CA 1
ATOM 689 C C . ALA A 1 85 ? -12.965 2.082 -0.240 1.00 76.62 85 ALA A C 1
ATOM 691 O O . ALA A 1 85 ? -13.378 3.098 0.310 1.00 76.62 85 ALA A O 1
ATOM 692 N N . LEU A 1 86 ? -12.745 0.954 0.448 1.00 78.56 86 LEU A N 1
ATOM 693 C CA . LEU A 1 86 ? -12.963 0.849 1.896 1.00 78.56 86 LEU A CA 1
ATOM 694 C C . LEU A 1 86 ? -12.036 1.784 2.682 1.00 78.56 86 LEU A C 1
ATOM 696 O O . LEU A 1 86 ? -12.509 2.507 3.556 1.00 78.56 86 LEU A O 1
ATOM 700 N N . CYS A 1 87 ? -10.738 1.803 2.369 1.00 80.62 87 CYS A N 1
ATOM 701 C CA . CYS A 1 87 ? -9.788 2.704 3.024 1.00 80.62 87 CYS A CA 1
ATOM 702 C C . CYS A 1 87 ? -10.138 4.176 2.780 1.00 80.62 87 CYS A C 1
ATOM 704 O O . CYS A 1 87 ? -10.108 4.978 3.708 1.00 80.62 87 CYS A O 1
ATOM 706 N N . HIS A 1 88 ? -10.525 4.515 1.550 1.00 76.88 88 HIS A N 1
ATOM 707 C CA . HIS A 1 88 ? -10.991 5.850 1.198 1.00 76.88 88 HIS A CA 1
ATOM 708 C C . HIS A 1 88 ? -12.215 6.230 2.035 1.00 76.88 88 HIS A C 1
ATOM 710 O O . HIS A 1 88 ? -12.186 7.227 2.742 1.00 76.88 88 HIS A O 1
ATOM 716 N N . ASN A 1 89 ? -13.249 5.389 2.086 1.00 75.12 89 ASN A N 1
ATOM 717 C CA . ASN A 1 89 ? -14.439 5.653 2.900 1.00 75.12 89 ASN A CA 1
ATOM 718 C C . ASN A 1 89 ? -14.102 5.852 4.391 1.00 75.12 89 ASN A C 1
ATOM 720 O O . ASN A 1 89 ? -14.695 6.707 5.051 1.00 75.12 89 ASN A O 1
ATOM 724 N N . ARG A 1 90 ? -13.119 5.107 4.918 1.00 77.75 90 ARG A N 1
ATOM 725 C CA . ARG A 1 90 ? -12.618 5.258 6.296 1.00 77.75 90 ARG A CA 1
ATOM 726 C C . ARG A 1 90 ? -11.918 6.597 6.529 1.00 77.75 90 ARG A C 1
ATOM 728 O O . ARG A 1 90 ? -12.104 7.181 7.594 1.00 77.75 90 ARG A O 1
ATOM 735 N N . LEU A 1 91 ? -11.180 7.110 5.543 1.00 75.25 91 LEU A N 1
ATOM 736 C CA . LEU A 1 91 ? -10.613 8.458 5.610 1.00 75.25 91 LEU A CA 1
ATOM 737 C C . LEU A 1 91 ? -11.683 9.561 5.497 1.00 75.25 91 LEU A C 1
ATOM 739 O O . LEU A 1 91 ? -11.580 10.582 6.171 1.00 75.25 91 LEU A O 1
ATOM 743 N N . TYR A 1 92 ? -12.707 9.357 4.660 1.00 68.94 92 TYR A N 1
ATOM 744 C CA . TYR A 1 92 ? -13.705 10.377 4.303 1.00 68.94 92 TYR A CA 1
ATOM 745 C C . TYR A 1 92 ? -14.870 10.498 5.293 1.00 68.94 92 TYR A C 1
ATOM 747 O O . TYR A 1 92 ? -15.533 11.536 5.333 1.00 68.94 92 TYR A O 1
ATOM 755 N N . GLY A 1 93 ? -15.125 9.480 6.122 1.00 58.16 93 GLY A N 1
ATOM 756 C CA . GLY A 1 93 ? -16.280 9.388 7.029 1.00 58.16 93 GLY A CA 1
ATOM 757 C C . GLY A 1 93 ? -16.421 10.475 8.113 1.00 58.16 93 GLY A C 1
ATOM 758 O O . GLY A 1 93 ? -17.232 10.307 9.023 1.00 58.16 93 GLY A O 1
ATOM 759 N N . ARG A 1 94 ? -15.661 11.581 8.055 1.00 51.84 94 ARG A N 1
ATOM 760 C CA . ARG A 1 94 ? -15.694 12.702 9.013 1.00 51.84 94 ARG A CA 1
ATOM 761 C C . ARG A 1 94 ? -15.755 14.107 8.380 1.00 51.84 94 ARG A C 1
ATOM 763 O O . ARG A 1 94 ? -15.221 15.053 8.946 1.00 51.84 94 ARG A O 1
ATOM 770 N N . GLY A 1 95 ? -16.470 14.268 7.263 1.00 44.72 95 GLY A N 1
ATOM 771 C CA . GLY A 1 95 ? -17.048 15.570 6.882 1.00 44.72 95 GLY A CA 1
ATOM 772 C C . GLY A 1 95 ? -16.096 16.607 6.273 1.00 44.72 95 GLY A C 1
ATOM 773 O O . GLY A 1 95 ? -16.324 17.802 6.441 1.00 44.72 95 GLY A O 1
ATOM 774 N N . MET A 1 96 ? -15.052 16.183 5.559 1.00 48.31 96 MET A N 1
ATOM 775 C CA . MET A 1 96 ? -14.191 17.094 4.795 1.00 48.31 96 MET A CA 1
ATOM 776 C C . MET A 1 96 ? -14.423 16.924 3.290 1.00 48.31 96 MET A C 1
ATOM 778 O O . MET A 1 96 ? -13.734 16.150 2.644 1.00 48.31 96 MET A O 1
ATOM 782 N N . GLU A 1 97 ? -15.386 17.662 2.731 1.00 46.34 97 GLU A N 1
ATOM 783 C CA . GLU A 1 97 ? -15.701 17.658 1.285 1.00 46.34 97 GLU A CA 1
ATOM 784 C C . GLU A 1 97 ? -14.723 18.504 0.436 1.00 46.34 97 GLU A C 1
ATOM 786 O O . GLU A 1 97 ? -14.779 18.474 -0.788 1.00 46.34 97 GLU A O 1
ATOM 791 N N . ASN A 1 98 ? -13.810 19.256 1.070 1.00 46.41 98 ASN A N 1
ATOM 792 C CA . ASN A 1 98 ? -12.894 20.187 0.390 1.00 46.41 98 ASN A CA 1
ATOM 793 C C . ASN A 1 98 ? -11.409 19.756 0.421 1.00 46.41 98 ASN A C 1
ATOM 795 O O . ASN A 1 98 ? -10.551 20.529 0.002 1.00 46.41 98 ASN A O 1
ATOM 799 N N . ALA A 1 99 ? -11.090 18.547 0.907 1.00 55.62 99 ALA A N 1
ATOM 800 C CA . ALA A 1 99 ? -9.711 18.056 1.095 1.00 55.62 99 ALA A CA 1
ATOM 801 C C . ALA A 1 99 ? -9.361 16.824 0.230 1.00 55.62 99 ALA A C 1
ATOM 803 O O . ALA A 1 99 ? -8.383 16.121 0.497 1.00 55.62 99 ALA A O 1
ATOM 804 N N . ASP A 1 100 ? -10.144 16.558 -0.820 1.00 59.41 100 ASP A N 1
ATOM 805 C CA . ASP A 1 100 ? -10.094 15.318 -1.613 1.00 59.41 100 ASP A CA 1
ATOM 806 C C . ASP A 1 100 ? -8.700 14.975 -2.162 1.00 59.41 100 ASP A C 1
ATOM 808 O O . ASP A 1 100 ? -8.327 13.803 -2.290 1.00 59.41 100 ASP A O 1
ATOM 812 N N . SER A 1 101 ? -7.908 15.995 -2.503 1.00 60.28 101 SER A N 1
ATOM 813 C CA . SER A 1 101 ? -6.580 15.795 -3.086 1.00 60.28 101 SER A CA 1
ATOM 814 C C . SER A 1 101 ? -5.530 15.389 -2.055 1.00 60.28 101 SER A C 1
ATOM 816 O O . SER A 1 101 ? -4.674 14.555 -2.350 1.00 60.28 101 SER A O 1
ATOM 818 N N . ASP A 1 102 ? -5.629 15.928 -0.842 1.00 69.25 102 ASP A N 1
ATOM 819 C CA . ASP A 1 102 ? -4.644 15.695 0.216 1.00 69.25 102 ASP A CA 1
ATOM 820 C C . ASP A 1 102 ? -4.886 14.339 0.881 1.00 69.25 102 ASP A C 1
ATOM 822 O O . ASP A 1 102 ? -3.944 13.569 1.061 1.00 69.25 102 ASP A O 1
ATOM 826 N N . LEU A 1 103 ? -6.156 13.970 1.085 1.00 74.00 103 LEU A N 1
ATOM 827 C CA . LEU A 1 103 ? -6.553 12.641 1.565 1.00 74.00 103 LEU A CA 1
ATOM 828 C C . LEU A 1 103 ? -6.127 11.522 0.606 1.00 74.00 103 LEU A C 1
ATOM 830 O O . LEU A 1 103 ? -5.728 10.437 1.030 1.00 74.00 103 LEU A O 1
ATOM 834 N N . THR A 1 104 ? -6.197 11.777 -0.702 1.00 73.12 104 THR A N 1
ATOM 835 C CA . THR A 1 104 ? -5.739 10.815 -1.712 1.00 73.12 104 THR A CA 1
ATOM 836 C C . THR A 1 104 ? -4.232 10.599 -1.629 1.00 73.12 104 THR A C 1
ATOM 838 O O . THR A 1 104 ? -3.767 9.459 -1.670 1.00 73.12 104 THR A O 1
ATOM 841 N N . MET A 1 105 ? -3.463 11.679 -1.477 1.00 77.06 105 MET A N 1
ATOM 842 C CA . MET A 1 105 ? -2.016 11.573 -1.303 1.00 77.06 105 MET A CA 1
ATOM 843 C C . MET A 1 105 ? -1.661 10.883 0.012 1.00 77.06 105 MET A C 1
ATOM 845 O O . MET A 1 105 ? -0.775 10.034 0.014 1.00 77.06 105 MET A O 1
ATOM 849 N N . ASP A 1 106 ? -2.393 11.142 1.092 1.00 84.31 106 ASP A N 1
ATOM 850 C CA . ASP A 1 106 ? -2.202 10.418 2.347 1.00 84.31 106 ASP A CA 1
ATOM 851 C C . ASP A 1 106 ? -2.473 8.921 2.207 1.00 84.31 106 ASP A C 1
ATOM 853 O O . ASP A 1 106 ? -1.676 8.128 2.701 1.00 84.31 106 ASP A O 1
ATOM 857 N N . MET A 1 107 ? -3.499 8.493 1.461 1.00 82.94 107 MET A N 1
ATOM 858 C CA . MET A 1 107 ? -3.674 7.062 1.170 1.00 82.94 107 MET A CA 1
ATOM 859 C C . MET A 1 107 ? -2.476 6.458 0.446 1.00 82.94 107 MET A C 1
ATOM 861 O O . MET A 1 107 ? -2.062 5.345 0.776 1.00 82.94 107 MET A O 1
ATOM 865 N N . VAL A 1 108 ? -1.915 7.172 -0.535 1.00 80.81 108 VAL A N 1
ATOM 866 C CA . VAL A 1 108 ? -0.709 6.719 -1.237 1.00 80.81 108 VAL A CA 1
ATOM 867 C C . VAL A 1 108 ? 0.444 6.583 -0.244 1.00 80.81 108 VAL A C 1
ATOM 869 O O . VAL A 1 108 ? 1.085 5.538 -0.215 1.00 80.81 108 VAL A O 1
ATOM 872 N N . ARG A 1 109 ? 0.668 7.574 0.624 1.00 87.56 109 ARG A N 1
ATOM 873 C CA . ARG A 1 109 ? 1.727 7.540 1.648 1.00 87.56 109 ARG A CA 1
ATOM 874 C C . ARG A 1 109 ? 1.547 6.384 2.639 1.00 87.56 109 ARG A C 1
ATOM 876 O O . ARG A 1 109 ? 2.511 5.679 2.925 1.00 87.56 109 ARG A O 1
ATOM 883 N N . ILE A 1 110 ? 0.319 6.116 3.090 1.00 91.00 110 ILE A N 1
ATOM 884 C CA . ILE A 1 110 ? -0.009 4.969 3.957 1.00 91.00 110 ILE A CA 1
ATOM 885 C C . ILE A 1 110 ? 0.305 3.645 3.250 1.00 91.00 110 ILE A C 1
ATOM 887 O O . ILE A 1 110 ? 0.885 2.734 3.844 1.00 91.00 110 ILE A O 1
ATOM 891 N N . LEU A 1 111 ? -0.052 3.531 1.970 1.00 87.31 111 LEU A N 1
ATOM 892 C CA . LEU A 1 111 ? 0.240 2.343 1.175 1.00 87.31 111 LEU A CA 1
ATOM 893 C C . LEU A 1 111 ? 1.751 2.149 0.982 1.00 87.31 111 LEU A C 1
ATOM 895 O O . LEU A 1 111 ? 2.234 1.023 1.084 1.00 87.31 111 LEU A O 1
ATOM 899 N N . LEU A 1 112 ? 2.502 3.233 0.766 1.00 86.38 112 LEU A N 1
ATOM 900 C CA . LEU A 1 112 ? 3.965 3.211 0.687 1.00 86.38 112 LEU A CA 1
ATOM 901 C C . LEU A 1 112 ? 4.610 2.792 2.014 1.00 86.38 112 LEU A C 1
ATOM 903 O O . LEU A 1 112 ? 5.535 1.985 1.995 1.00 86.38 112 LEU A O 1
ATOM 907 N N . ALA A 1 113 ? 4.086 3.249 3.154 1.00 92.06 113 ALA A N 1
ATOM 908 C CA . ALA A 1 113 ? 4.536 2.816 4.479 1.00 92.06 113 ALA A CA 1
ATOM 909 C C . ALA A 1 113 ? 4.394 1.299 4.661 1.00 92.06 113 ALA A C 1
ATOM 911 O O . ALA A 1 113 ? 5.323 0.616 5.090 1.00 92.06 113 ALA A O 1
ATOM 912 N N . LYS A 1 114 ? 3.240 0.748 4.274 1.00 91.38 114 LYS A N 1
ATOM 913 C CA . LYS A 1 114 ? 3.006 -0.699 4.305 1.00 91.38 114 LYS A CA 1
ATOM 914 C C . LYS A 1 114 ? 3.949 -1.449 3.371 1.00 91.38 114 LYS A C 1
ATOM 916 O O . LYS A 1 114 ? 4.519 -2.471 3.730 1.00 91.38 114 LYS A O 1
ATOM 921 N N . ILE A 1 115 ? 4.129 -0.925 2.166 1.00 85.69 115 ILE A N 1
ATOM 922 C CA . ILE A 1 115 ? 5.065 -1.455 1.179 1.00 85.69 115 ILE A CA 1
ATOM 923 C C . ILE A 1 115 ? 6.489 -1.504 1.737 1.00 85.69 115 ILE A C 1
ATOM 925 O O . ILE A 1 115 ? 7.178 -2.503 1.530 1.00 85.69 115 ILE A O 1
ATOM 929 N N . GLN A 1 116 ? 6.925 -0.460 2.435 1.00 89.25 116 GLN A N 1
ATOM 930 C CA . GLN A 1 116 ? 8.239 -0.398 3.068 1.00 89.25 116 GLN A CA 1
ATOM 931 C C . GLN A 1 116 ? 8.397 -1.478 4.136 1.00 89.25 116 GLN A C 1
ATOM 933 O O . GLN A 1 116 ? 9.377 -2.221 4.114 1.00 89.25 116 GLN A O 1
ATOM 938 N N . ASP A 1 117 ? 7.407 -1.618 5.016 1.00 93.06 117 ASP A N 1
ATOM 939 C CA . ASP A 1 117 ? 7.412 -2.640 6.062 1.00 93.06 117 ASP A CA 1
ATOM 940 C C . ASP A 1 117 ? 7.505 -4.057 5.492 1.00 93.06 117 ASP A C 1
ATOM 942 O O . ASP A 1 117 ? 8.382 -4.830 5.875 1.00 93.06 117 ASP A O 1
ATOM 946 N N . GLU A 1 118 ? 6.664 -4.383 4.508 1.00 88.94 118 GLU A N 1
ATOM 947 C CA . GLU A 1 118 ? 6.695 -5.693 3.854 1.00 88.94 118 GLU A CA 1
ATOM 948 C C . GLU A 1 118 ? 8.034 -5.951 3.142 1.00 88.94 118 GLU A C 1
ATOM 950 O O . GLU A 1 118 ? 8.449 -7.100 3.028 1.00 88.94 118 GLU A O 1
ATOM 955 N N . SER A 1 119 ? 8.720 -4.906 2.655 1.00 85.00 119 SER A N 1
ATOM 956 C CA . SER A 1 119 ? 9.983 -5.062 1.911 1.00 85.00 119 SER A CA 1
ATOM 957 C C . SER A 1 119 ? 11.158 -5.340 2.846 1.00 85.00 119 SER A C 1
ATOM 959 O O . SER A 1 119 ? 12.101 -6.028 2.461 1.00 85.00 119 SER A O 1
ATOM 961 N N . ASN A 1 120 ? 11.088 -4.820 4.072 1.00 87.75 120 ASN A N 1
ATOM 962 C CA . ASN A 1 120 ? 12.135 -4.953 5.084 1.00 87.75 120 ASN A CA 1
ATOM 963 C C . ASN A 1 120 ? 11.887 -6.127 6.043 1.00 87.75 120 ASN A C 1
ATOM 965 O O . ASN A 1 120 ? 12.781 -6.508 6.802 1.00 87.75 120 ASN A O 1
ATOM 969 N N . THR A 1 121 ? 10.686 -6.704 6.020 1.00 87.19 121 THR A N 1
ATOM 970 C CA . THR A 1 121 ? 10.287 -7.794 6.910 1.00 87.19 121 THR A CA 1
ATOM 971 C C . THR A 1 121 ? 10.494 -9.146 6.233 1.00 87.19 121 THR A C 1
ATOM 973 O O . THR A 1 121 ? 10.025 -9.397 5.126 1.00 87.19 121 THR A O 1
ATOM 976 N N . SER A 1 122 ? 11.201 -10.053 6.907 1.00 86.75 122 SER A N 1
ATOM 977 C CA . SER A 1 122 ? 11.358 -11.435 6.439 1.00 86.75 122 SER A CA 1
ATOM 978 C C . SER A 1 122 ? 10.011 -12.185 6.494 1.00 86.75 122 SER A C 1
ATOM 980 O O . SER A 1 122 ? 9.208 -11.905 7.383 1.00 86.75 122 SER A O 1
ATOM 982 N N . PRO A 1 123 ? 9.737 -13.158 5.601 1.00 84.69 123 PRO A N 1
ATOM 983 C CA . PRO A 1 123 ? 8.435 -13.842 5.530 1.00 84.69 123 PRO A CA 1
ATOM 984 C C . PRO A 1 123 ? 7.968 -14.528 6.828 1.00 84.69 123 PRO A C 1
ATOM 986 O O . PRO A 1 123 ? 6.770 -14.696 7.049 1.00 84.69 123 PRO A O 1
ATOM 989 N N . ASP A 1 124 ? 8.914 -14.941 7.663 1.00 87.56 124 ASP A N 1
ATOM 990 C CA . ASP A 1 124 ? 8.751 -15.602 8.960 1.00 87.56 124 ASP A CA 1
ATOM 991 C C . ASP A 1 124 ? 8.622 -14.624 10.142 1.00 87.56 124 ASP A C 1
ATOM 993 O O . ASP A 1 124 ? 8.360 -15.043 11.268 1.00 87.56 124 ASP A O 1
ATOM 997 N N . LYS A 1 125 ? 8.785 -13.319 9.899 1.00 90.94 125 LYS A N 1
ATOM 998 C CA . LYS A 1 125 ? 8.727 -12.272 10.923 1.00 90.94 125 LYS A CA 1
ATOM 999 C C . LYS A 1 125 ? 7.392 -11.536 10.927 1.00 90.94 125 LYS A C 1
ATOM 1001 O O . LYS A 1 125 ? 6.598 -11.604 9.986 1.00 90.94 125 LYS A O 1
ATOM 1006 N N . TYR A 1 126 ? 7.166 -10.825 12.025 1.00 90.62 126 TYR A N 1
ATOM 1007 C CA . TYR A 1 126 ? 5.973 -10.024 12.257 1.00 90.62 126 TYR A CA 1
ATOM 1008 C C . TYR A 1 126 ? 6.113 -8.635 11.609 1.00 90.62 126 TYR A C 1
ATOM 1010 O O . TYR A 1 126 ? 7.107 -7.956 11.880 1.00 90.62 126 TYR A O 1
ATOM 1018 N N . PRO A 1 127 ? 5.150 -8.207 10.771 1.00 92.75 127 PRO A N 1
ATOM 1019 C CA . PRO A 1 127 ? 5.167 -6.889 10.133 1.00 92.75 127 PRO A CA 1
ATOM 1020 C C . PRO A 1 127 ? 4.931 -5.773 11.159 1.00 92.75 127 PRO A C 1
ATOM 1022 O O . PRO A 1 127 ? 4.052 -5.904 12.007 1.00 92.75 127 PRO A O 1
ATOM 1025 N N . LYS A 1 128 ? 5.664 -4.657 11.083 1.00 93.12 128 LYS A N 1
ATOM 1026 C CA . LYS A 1 128 ? 5.419 -3.491 11.956 1.00 93.12 128 LYS A CA 1
ATOM 1027 C C . LYS A 1 128 ? 4.126 -2.762 11.587 1.00 93.12 128 LYS A C 1
ATOM 1029 O O . LYS A 1 128 ? 3.503 -2.136 12.437 1.00 93.12 128 LYS A O 1
ATOM 1034 N N . PHE A 1 129 ? 3.693 -2.854 10.329 1.00 94.38 129 PHE A N 1
ATOM 1035 C CA . PHE A 1 129 ? 2.403 -2.355 9.861 1.00 94.38 129 PHE A CA 1
ATOM 1036 C C . PHE A 1 129 ? 1.291 -3.319 10.309 1.00 94.38 129 PHE A C 1
ATOM 1038 O O . PHE A 1 129 ? 0.691 -4.040 9.509 1.00 94.38 129 PHE A O 1
ATOM 1045 N N . TRP A 1 130 ? 1.041 -3.376 11.615 1.00 92.38 130 TRP A N 1
ATOM 1046 C CA . TRP A 1 130 ? 0.002 -4.212 12.206 1.00 92.38 130 TRP A CA 1
ATOM 1047 C C . TRP A 1 130 ? -0.550 -3.588 13.485 1.00 92.38 130 TRP A C 1
ATOM 1049 O O . TRP A 1 130 ? 0.195 -3.106 14.333 1.00 92.38 130 TRP A O 1
ATOM 1059 N N . ILE A 1 131 ? -1.871 -3.626 13.637 1.00 90.94 131 ILE A N 1
ATOM 1060 C CA . ILE A 1 131 ? -2.594 -3.100 14.790 1.00 90.94 131 ILE A CA 1
ATOM 1061 C C . ILE A 1 131 ? -3.264 -4.269 15.508 1.00 90.94 131 ILE A C 1
ATOM 1063 O O . ILE A 1 131 ? -4.162 -4.923 14.970 1.00 90.94 131 ILE A O 1
ATOM 1067 N N . THR A 1 132 ? -2.844 -4.508 16.747 1.00 87.75 132 THR A N 1
ATOM 1068 C CA . THR A 1 132 ? -3.467 -5.499 17.637 1.00 87.75 132 THR A CA 1
ATOM 1069 C C . THR A 1 132 ? -4.790 -4.988 18.210 1.00 87.75 132 THR A C 1
ATOM 1071 O O . THR A 1 132 ? -5.021 -3.777 18.304 1.00 87.75 132 THR A O 1
ATOM 1074 N N . ALA A 1 133 ? -5.668 -5.890 18.655 1.00 83.00 133 ALA A N 1
ATOM 1075 C CA . ALA A 1 133 ? -6.948 -5.501 19.249 1.00 83.00 133 ALA A CA 1
ATOM 1076 C C . ALA A 1 133 ? -6.756 -4.645 20.516 1.00 83.00 133 ALA A C 1
ATOM 1078 O O . ALA A 1 133 ? -7.513 -3.701 20.757 1.00 83.00 133 ALA A O 1
ATOM 1079 N N . LYS A 1 134 ? -5.713 -4.931 21.308 1.00 84.94 134 LYS A N 1
ATOM 1080 C CA . LYS A 1 134 ? -5.351 -4.129 22.491 1.00 84.94 134 LYS A CA 1
ATOM 1081 C C . LYS A 1 134 ? -4.900 -2.713 22.132 1.00 84.94 134 LYS A C 1
ATOM 1083 O O . LYS A 1 134 ? -5.293 -1.763 22.811 1.00 84.94 134 LYS A O 1
ATOM 1088 N N . GLN A 1 135 ? -4.095 -2.564 21.080 1.00 88.62 135 GLN A N 1
ATOM 1089 C CA . GLN A 1 135 ? -3.651 -1.249 20.610 1.00 88.62 135 GLN A CA 1
ATOM 1090 C C . GLN A 1 135 ? -4.804 -0.458 19.993 1.00 88.62 135 GLN A C 1
ATOM 1092 O O . GLN A 1 135 ? -4.908 0.737 20.240 1.00 88.62 135 GLN A O 1
ATOM 1097 N N . TYR A 1 136 ? -5.696 -1.120 19.250 1.00 86.88 136 TYR A N 1
ATOM 1098 C CA . TYR A 1 136 ? -6.865 -0.481 18.645 1.00 86.88 136 TYR A CA 1
ATOM 1099 C C . TYR A 1 136 ? -7.820 0.107 19.696 1.00 86.88 136 TYR A C 1
ATOM 1101 O O . TYR A 1 136 ? -8.356 1.199 19.514 1.00 86.88 136 TYR A O 1
ATOM 1109 N N . ALA A 1 137 ? -8.009 -0.600 20.815 1.00 83.88 137 ALA A N 1
ATOM 1110 C CA . ALA A 1 137 ? -8.939 -0.204 21.870 1.00 83.88 137 ALA A CA 1
ATOM 1111 C C . ALA A 1 137 ? -8.454 0.976 22.735 1.00 83.88 137 ALA A C 1
ATOM 1113 O O . ALA A 1 137 ? -9.280 1.629 23.374 1.00 83.88 137 ALA A O 1
ATOM 1114 N N . SER A 1 138 ? -7.146 1.254 22.787 1.00 89.56 138 SER A N 1
ATOM 1115 C CA . SER A 1 138 ? -6.581 2.335 23.607 1.00 89.56 138 SER A CA 1
ATOM 1116 C C . SER A 1 138 ? -6.163 3.539 22.762 1.00 89.56 138 SER A C 1
ATOM 1118 O O . SER A 1 138 ? -5.745 3.414 21.613 1.00 89.56 138 SER A O 1
ATOM 1120 N N . GLU A 1 139 ? -6.289 4.750 23.305 1.00 90.06 139 GLU A N 1
ATOM 1121 C CA . GLU A 1 139 ? -5.836 5.952 22.594 1.00 90.06 139 GLU A CA 1
ATOM 1122 C C . GLU A 1 139 ? -4.309 5.987 22.458 1.00 90.06 139 GLU A C 1
ATOM 1124 O O . GLU A 1 139 ? -3.799 6.265 21.374 1.00 90.06 139 GLU A O 1
ATOM 1129 N N . ASP A 1 140 ? -3.587 5.619 23.517 1.00 92.50 140 ASP A N 1
ATOM 1130 C CA . ASP A 1 140 ? -2.123 5.568 23.510 1.00 92.50 140 ASP A CA 1
ATOM 1131 C C . ASP A 1 140 ? -1.588 4.494 22.556 1.00 92.50 140 ASP A C 1
ATOM 1133 O O . ASP A 1 140 ? -0.633 4.744 21.821 1.00 92.50 140 ASP A O 1
ATOM 1137 N N . GLY A 1 141 ? -2.245 3.329 22.489 1.00 90.50 141 GLY A N 1
ATOM 1138 C CA . GLY A 1 141 ? -1.901 2.277 21.533 1.00 90.50 141 GLY A CA 1
ATOM 1139 C C . GLY A 1 141 ? -2.085 2.732 20.088 1.00 90.50 141 GLY A C 1
ATOM 1140 O O . GLY A 1 141 ? -1.195 2.537 19.261 1.00 90.50 141 GLY A O 1
ATOM 1141 N N . ARG A 1 142 ? -3.194 3.421 19.787 1.00 91.75 142 ARG A N 1
ATOM 1142 C CA . ARG A 1 142 ? -3.426 4.014 18.461 1.00 91.75 142 ARG A CA 1
ATOM 1143 C C . ARG A 1 142 ? -2.377 5.067 18.103 1.00 91.75 142 ARG A C 1
ATOM 1145 O O . ARG A 1 142 ? -1.882 5.048 16.979 1.00 91.75 142 ARG A O 1
ATOM 1152 N N . LYS A 1 143 ? -1.994 5.940 19.041 1.00 94.62 143 LYS A N 1
ATOM 1153 C CA . LYS A 1 143 ? -0.923 6.938 18.841 1.00 94.62 143 LYS A CA 1
ATOM 1154 C C . LYS A 1 143 ? 0.429 6.281 18.573 1.00 94.62 143 LYS A C 1
ATOM 1156 O O . LYS A 1 143 ? 1.155 6.710 17.678 1.00 94.62 143 LYS A O 1
ATOM 1161 N N . GLN A 1 144 ? 0.760 5.225 19.316 1.00 95.56 144 GLN A N 1
ATOM 1162 C CA . GLN A 1 144 ? 2.005 4.488 19.123 1.00 95.56 144 GLN A CA 1
ATOM 1163 C C . GLN A 1 144 ? 2.077 3.873 17.722 1.00 95.56 144 GLN A C 1
ATOM 1165 O O . GLN A 1 144 ? 3.044 4.117 17.003 1.00 95.56 144 GLN A O 1
ATOM 1170 N N . VAL A 1 145 ? 1.043 3.139 17.303 1.00 94.44 145 VAL A N 1
ATOM 1171 C CA . VAL A 1 145 ? 1.041 2.503 15.977 1.00 94.44 145 VAL A CA 1
ATOM 1172 C C . VAL A 1 145 ? 1.012 3.550 14.859 1.00 94.44 145 VAL A C 1
ATOM 1174 O O . VAL A 1 145 ? 1.704 3.408 13.855 1.00 94.44 145 VAL A O 1
ATOM 1177 N N . ALA A 1 146 ? 0.293 4.660 15.044 1.00 95.56 146 ALA A N 1
ATOM 1178 C CA . ALA A 1 146 ? 0.297 5.769 14.092 1.00 95.56 146 ALA A CA 1
ATOM 1179 C C . ALA A 1 146 ? 1.705 6.367 13.912 1.00 95.56 146 ALA A C 1
ATOM 1181 O O . ALA A 1 146 ? 2.114 6.668 12.789 1.00 95.56 146 ALA A O 1
ATOM 1182 N N . LYS A 1 147 ? 2.475 6.502 15.000 1.00 96.62 147 LYS A N 1
ATOM 1183 C CA . LYS A 1 147 ? 3.878 6.937 14.953 1.00 96.62 147 LYS A CA 1
ATOM 1184 C C . LYS A 1 147 ? 4.761 5.938 14.200 1.00 96.62 147 LYS A C 1
ATOM 1186 O O . LYS A 1 147 ? 5.597 6.358 13.404 1.00 96.62 147 LYS A O 1
ATOM 1191 N N . GLU A 1 148 ? 4.569 4.641 14.423 1.00 96.25 148 GLU A N 1
ATOM 1192 C CA . GLU A 1 148 ? 5.310 3.585 13.719 1.00 96.25 148 GLU A CA 1
ATOM 1193 C C . GLU A 1 148 ? 5.022 3.596 12.209 1.00 96.25 148 GLU A C 1
ATOM 1195 O O . GLU A 1 148 ? 5.952 3.547 11.406 1.00 96.25 148 GLU A O 1
ATOM 1200 N N . ILE A 1 149 ? 3.758 3.764 11.806 1.00 96.69 149 ILE A N 1
ATOM 1201 C CA . ILE A 1 149 ? 3.374 3.861 10.389 1.00 96.69 149 ILE A CA 1
ATOM 1202 C C . ILE A 1 149 ? 3.992 5.096 9.717 1.00 96.69 149 ILE A C 1
ATOM 1204 O O . ILE A 1 149 ? 4.487 4.998 8.593 1.00 96.69 149 ILE A O 1
ATOM 1208 N N . ARG A 1 150 ? 4.016 6.254 10.389 1.00 96.19 150 ARG A N 1
ATOM 1209 C CA . ARG A 1 150 ? 4.682 7.453 9.848 1.00 96.19 150 ARG A CA 1
ATOM 1210 C C . ARG A 1 150 ? 6.192 7.269 9.720 1.00 96.19 150 ARG A C 1
ATOM 1212 O O . ARG A 1 150 ? 6.765 7.660 8.709 1.00 96.19 150 ARG A O 1
ATOM 1219 N N . ALA A 1 151 ? 6.831 6.604 10.683 1.00 96.25 151 ALA A N 1
ATOM 1220 C CA . ALA A 1 151 ? 8.253 6.275 10.591 1.00 96.25 151 ALA A CA 1
ATOM 1221 C C . ALA A 1 151 ? 8.558 5.374 9.380 1.00 96.25 151 ALA A C 1
ATOM 1223 O O . ALA A 1 151 ? 9.504 5.643 8.646 1.00 96.25 151 ALA A O 1
ATOM 1224 N N . LEU A 1 152 ? 7.715 4.371 9.111 1.00 95.38 152 LEU A N 1
ATOM 1225 C CA . LEU A 1 152 ? 7.832 3.525 7.918 1.00 95.38 152 LEU A CA 1
ATOM 1226 C C . LEU A 1 152 ? 7.701 4.331 6.617 1.00 95.38 152 LEU A C 1
ATOM 1228 O O . LEU A 1 152 ? 8.475 4.126 5.683 1.00 95.38 152 LEU A O 1
ATOM 1232 N N . PHE A 1 153 ? 6.744 5.263 6.543 1.00 94.19 153 PHE A N 1
ATOM 1233 C CA . PHE A 1 153 ? 6.649 6.164 5.392 1.00 94.19 153 PHE A CA 1
ATOM 1234 C C . PHE A 1 153 ? 7.916 7.011 5.242 1.00 94.19 153 PHE A C 1
ATOM 1236 O O . PHE A 1 153 ? 8.431 7.156 4.134 1.00 94.19 153 PHE A O 1
ATOM 1243 N N . ARG A 1 154 ? 8.445 7.533 6.352 1.00 94.00 154 ARG A N 1
ATOM 1244 C CA . ARG A 1 154 ? 9.645 8.366 6.343 1.00 94.00 154 ARG A CA 1
ATOM 1245 C C . ARG A 1 154 ? 10.871 7.612 5.835 1.00 94.00 154 ARG A C 1
ATOM 1247 O O . ARG A 1 154 ? 11.548 8.116 4.947 1.00 94.00 154 ARG A O 1
ATOM 1254 N N . GLU A 1 155 ? 11.091 6.384 6.303 1.00 91.94 155 GLU A N 1
ATOM 1255 C CA . GLU A 1 155 ? 12.155 5.505 5.794 1.00 91.94 155 GLU A CA 1
ATOM 1256 C C . GLU A 1 155 ? 12.047 5.292 4.271 1.00 91.94 155 GLU A C 1
ATOM 1258 O O . GLU A 1 155 ? 13.055 5.299 3.556 1.00 91.94 155 GLU A O 1
ATOM 1263 N N . TYR A 1 156 ? 10.823 5.127 3.757 1.00 88.69 156 TYR A N 1
ATOM 1264 C CA . TYR A 1 156 ? 10.588 5.025 2.317 1.00 88.69 156 TYR A CA 1
ATOM 1265 C C . TYR A 1 156 ? 10.916 6.337 1.597 1.00 88.69 156 TYR A C 1
ATOM 1267 O O . TYR A 1 156 ? 11.643 6.326 0.606 1.00 88.69 156 TYR A O 1
ATOM 1275 N N . ALA A 1 157 ? 10.403 7.466 2.088 1.00 88.44 157 ALA A N 1
ATOM 1276 C CA . ALA A 1 157 ? 10.607 8.781 1.487 1.00 88.44 157 ALA A CA 1
ATOM 1277 C C . ALA A 1 157 ? 12.096 9.167 1.431 1.00 88.44 157 ALA A C 1
ATOM 1279 O O . ALA A 1 157 ? 12.572 9.614 0.387 1.00 88.44 157 ALA A O 1
ATOM 1280 N N . ASP A 1 158 ? 12.848 8.906 2.504 1.00 89.25 158 ASP A N 1
ATOM 1281 C CA . ASP A 1 158 ? 14.292 9.166 2.594 1.00 89.25 158 ASP A CA 1
ATOM 1282 C C . ASP A 1 158 ? 15.111 8.348 1.586 1.00 89.25 158 ASP A C 1
ATOM 1284 O O . ASP A 1 158 ? 16.177 8.779 1.146 1.00 89.25 158 ASP A O 1
ATOM 1288 N N . SER A 1 159 ? 14.597 7.191 1.159 1.00 84.00 159 SER A N 1
ATOM 1289 C CA . SER A 1 159 ? 15.227 6.370 0.119 1.00 84.00 159 SER A CA 1
ATOM 1290 C C . SER A 1 159 ? 15.078 6.972 -1.289 1.00 84.00 159 SER A C 1
ATOM 1292 O O . SER A 1 159 ? 15.791 6.565 -2.209 1.00 84.00 159 SER A O 1
ATOM 1294 N N . TYR A 1 160 ? 14.177 7.947 -1.478 1.00 81.19 160 TYR A N 1
ATOM 1295 C CA . TYR A 1 160 ? 13.870 8.566 -2.773 1.00 81.19 160 TYR A CA 1
ATOM 1296 C C . TYR A 1 160 ? 13.764 10.105 -2.682 1.00 81.19 160 TYR A C 1
ATOM 1298 O O . TYR A 1 160 ? 12.705 10.670 -2.977 1.00 81.19 160 TYR A O 1
ATOM 1306 N N . PRO A 1 161 ? 14.867 10.815 -2.371 1.00 81.56 161 PRO A N 1
ATOM 1307 C CA . PRO A 1 161 ? 14.865 12.270 -2.158 1.00 81.56 161 PRO A CA 1
ATOM 1308 C C . PRO A 1 161 ? 14.525 13.091 -3.414 1.00 81.56 161 PRO A C 1
ATOM 1310 O O . PRO A 1 161 ? 14.136 14.246 -3.311 1.00 81.56 161 PRO A O 1
ATOM 1313 N N . ASN A 1 162 ? 14.642 12.502 -4.609 1.00 77.75 162 ASN A N 1
ATOM 1314 C CA . ASN A 1 162 ? 14.244 13.151 -5.867 1.00 77.75 162 ASN A CA 1
ATOM 1315 C C . ASN A 1 162 ? 12.724 13.102 -6.112 1.00 77.75 162 ASN A C 1
ATOM 1317 O O . ASN A 1 162 ? 12.233 13.688 -7.072 1.00 77.75 162 ASN A O 1
ATOM 1321 N N . VAL A 1 163 ? 11.991 12.323 -5.312 1.00 76.38 163 VAL A N 1
ATOM 1322 C CA . VAL A 1 163 ? 10.553 12.082 -5.480 1.00 76.38 163 VAL A CA 1
ATOM 1323 C C . VAL A 1 163 ? 9.765 12.678 -4.319 1.00 76.38 163 VAL A C 1
ATOM 1325 O O . VAL A 1 163 ? 8.699 13.240 -4.552 1.00 76.38 163 VAL A O 1
ATOM 1328 N N . PHE A 1 164 ? 10.267 12.568 -3.090 1.00 82.88 164 PHE A N 1
ATOM 1329 C CA . PHE A 1 164 ? 9.586 13.049 -1.888 1.00 82.88 164 PHE A CA 1
ATOM 1330 C C . PHE A 1 164 ? 10.326 14.221 -1.258 1.00 82.88 164 PHE A C 1
ATOM 1332 O O . PHE A 1 164 ? 11.555 14.251 -1.223 1.00 82.88 164 PHE A O 1
ATOM 1339 N N . ASP A 1 165 ? 9.560 15.166 -0.718 1.00 84.62 165 ASP A N 1
ATOM 1340 C CA . ASP A 1 165 ? 10.120 16.340 -0.060 1.00 84.62 165 ASP A CA 1
ATOM 1341 C C . ASP A 1 165 ? 10.620 15.992 1.353 1.00 84.62 165 ASP A C 1
ATOM 1343 O O . ASP A 1 165 ? 10.077 15.127 2.049 1.00 84.62 165 ASP A O 1
ATOM 1347 N N . ALA A 1 166 ? 11.634 16.716 1.839 1.00 83.12 166 ALA A N 1
ATOM 1348 C CA . ALA A 1 166 ? 12.241 16.447 3.147 1.00 83.12 166 ALA A CA 1
ATOM 1349 C C . ALA A 1 166 ? 11.267 16.589 4.334 1.00 83.12 166 ALA A C 1
ATOM 1351 O O . ALA A 1 166 ? 11.506 16.013 5.389 1.00 83.12 166 ALA A O 1
ATOM 1352 N N . HIS A 1 167 ? 10.159 17.309 4.158 1.00 85.56 167 HIS A N 1
ATOM 1353 C CA . HIS A 1 167 ? 9.125 17.512 5.178 1.00 85.56 167 HIS A CA 1
ATOM 1354 C C . HIS A 1 167 ? 7.794 16.832 4.835 1.00 85.56 167 HIS A C 1
ATOM 1356 O O . HIS A 1 167 ? 6.789 17.088 5.492 1.00 85.56 167 HIS A O 1
ATOM 1362 N N . GLU A 1 168 ? 7.762 15.997 3.794 1.00 85.31 168 GLU A N 1
ATOM 1363 C CA . GLU A 1 168 ? 6.556 15.262 3.434 1.00 85.31 168 GLU A CA 1
ATOM 1364 C C . GLU A 1 168 ? 6.278 14.146 4.451 1.00 85.31 168 GLU A C 1
ATOM 1366 O O . GLU A 1 168 ? 7.164 13.352 4.776 1.00 85.31 168 GLU A O 1
ATOM 1371 N N . ASP A 1 169 ? 5.037 14.095 4.940 1.00 89.19 169 ASP A N 1
ATOM 1372 C CA . ASP A 1 169 ? 4.536 13.099 5.891 1.00 89.19 169 ASP A CA 1
ATOM 1373 C C . ASP A 1 169 ? 3.034 12.837 5.653 1.00 89.19 169 ASP A C 1
ATOM 1375 O O . ASP A 1 169 ? 2.379 13.530 4.867 1.00 89.19 169 ASP A O 1
ATOM 1379 N N . ILE A 1 170 ? 2.488 11.820 6.318 1.00 90.00 170 ILE A N 1
ATOM 1380 C CA . ILE A 1 170 ? 1.059 11.507 6.359 1.00 90.00 170 ILE A CA 1
ATOM 1381 C C . ILE A 1 170 ? 0.358 12.542 7.251 1.00 90.00 170 ILE A C 1
ATOM 1383 O O . ILE A 1 170 ? 0.555 12.541 8.472 1.00 90.00 170 ILE A O 1
ATOM 1387 N N . SER A 1 171 ? -0.477 13.401 6.659 1.00 88.19 171 SER A N 1
ATOM 1388 C CA . SER A 1 171 ? -1.085 14.532 7.374 1.00 88.19 171 SER A CA 1
ATOM 1389 C C . SER A 1 171 ? -2.399 14.189 8.083 1.00 88.19 171 SER A C 1
ATOM 1391 O O . SER A 1 171 ? -2.774 14.884 9.031 1.00 88.19 171 SER A O 1
ATOM 1393 N N . VAL A 1 172 ? -3.076 13.096 7.706 1.00 87.44 172 VAL A N 1
ATOM 1394 C CA . VAL A 1 172 ? -4.254 12.617 8.446 1.00 87.44 172 VAL A CA 1
ATOM 1395 C C . VAL A 1 172 ? -3.961 12.356 9.930 1.00 87.44 172 VAL A C 1
ATOM 1397 O O . VAL A 1 172 ? -2.898 11.863 10.318 1.00 87.44 172 VAL A O 1
ATOM 1400 N N . GLY A 1 173 ? -4.953 12.650 10.777 1.00 88.62 173 GLY A N 1
ATOM 1401 C CA . GLY A 1 173 ? -4.878 12.407 12.219 1.00 88.62 173 GLY A CA 1
ATOM 1402 C C . GLY A 1 173 ? -4.812 10.919 12.583 1.00 88.62 173 GLY A C 1
ATOM 1403 O O . GLY A 1 173 ? -5.288 10.060 11.840 1.00 88.62 173 GLY A O 1
ATOM 1404 N N . ASP A 1 174 ? -4.276 10.615 13.768 1.00 91.31 174 ASP A N 1
ATOM 1405 C CA . ASP A 1 174 ? -3.958 9.244 14.206 1.00 91.31 174 ASP A CA 1
ATOM 1406 C C . ASP A 1 174 ? -5.151 8.290 14.144 1.00 91.31 174 ASP A C 1
ATOM 1408 O O . ASP A 1 174 ? -5.038 7.188 13.617 1.00 91.31 174 ASP A O 1
ATOM 1412 N N . SER A 1 175 ? -6.325 8.717 14.620 1.00 86.31 175 SER A N 1
ATOM 1413 C CA . SER A 1 175 ? -7.525 7.872 14.564 1.00 86.31 175 SER A CA 1
ATOM 1414 C C . SER A 1 175 ? -7.882 7.493 13.129 1.00 86.31 175 SER A C 1
ATOM 1416 O O . SER A 1 175 ? -8.287 6.364 12.888 1.00 86.31 175 SER A O 1
ATOM 1418 N N . THR A 1 176 ? -7.746 8.424 12.189 1.00 86.56 176 THR A N 1
ATOM 1419 C CA . THR A 1 176 ? -8.096 8.220 10.783 1.00 86.56 176 THR A CA 1
ATOM 1420 C C . THR A 1 176 ? -7.059 7.338 10.081 1.00 86.56 176 THR A C 1
ATOM 1422 O O . THR A 1 176 ? -7.418 6.448 9.310 1.00 86.56 176 THR A O 1
ATOM 1425 N N . LEU A 1 177 ? -5.777 7.522 10.413 1.00 91.06 177 LEU A N 1
ATOM 1426 C CA . LEU A 1 177 ? -4.683 6.672 9.950 1.00 91.06 177 LEU A CA 1
ATOM 1427 C C . LEU A 1 177 ? -4.886 5.207 10.364 1.00 91.06 177 LEU A C 1
ATOM 1429 O O . LEU A 1 177 ? -4.813 4.314 9.522 1.00 91.06 177 LEU A O 1
ATOM 1433 N N . ILE A 1 178 ? -5.193 4.960 11.641 1.00 91.94 178 ILE A N 1
ATOM 1434 C CA . ILE A 1 178 ? -5.418 3.608 12.176 1.00 91.94 178 ILE A CA 1
ATOM 1435 C C . ILE A 1 178 ? -6.625 2.927 11.518 1.00 91.94 178 ILE A C 1
ATOM 1437 O O . ILE A 1 178 ? -6.573 1.734 11.227 1.00 91.94 178 ILE A O 1
ATOM 1441 N N . GLU A 1 179 ? -7.694 3.669 11.235 1.00 87.06 179 GLU A N 1
ATOM 1442 C CA . GLU A 1 179 ? -8.886 3.146 10.553 1.00 87.06 179 GLU A CA 1
ATOM 1443 C C . GLU A 1 179 ? -8.590 2.685 9.118 1.00 87.06 179 GLU A C 1
ATOM 1445 O O . GLU A 1 179 ? -9.083 1.646 8.686 1.00 87.06 179 GLU A O 1
ATOM 1450 N N . ALA A 1 180 ? -7.763 3.421 8.371 1.00 88.69 180 ALA A N 1
ATOM 1451 C CA . ALA A 1 180 ? -7.340 2.994 7.038 1.00 88.69 180 ALA A CA 1
ATOM 1452 C C . ALA A 1 180 ? -6.327 1.839 7.100 1.00 88.69 180 ALA A C 1
ATOM 1454 O O . ALA A 1 180 ? -6.421 0.882 6.326 1.00 88.69 180 ALA A O 1
ATOM 1455 N N . ALA A 1 181 ? -5.376 1.907 8.034 1.00 91.94 181 ALA A N 1
ATOM 1456 C CA . ALA A 1 181 ? -4.339 0.899 8.211 1.00 91.94 181 ALA A CA 1
ATOM 1457 C C . ALA A 1 181 ? -4.902 -0.459 8.663 1.00 91.94 181 ALA A C 1
ATOM 1459 O O . ALA A 1 181 ? -4.437 -1.488 8.174 1.00 91.94 181 ALA A O 1
ATOM 1460 N N . SER A 1 182 ? -5.948 -0.481 9.497 1.00 89.94 182 SER A N 1
ATOM 1461 C CA . SER A 1 182 ? -6.605 -1.720 9.947 1.00 89.94 182 SER A CA 1
ATOM 1462 C C . SER A 1 182 ? -7.228 -2.517 8.794 1.00 89.94 182 SER A C 1
ATOM 1464 O O . SER A 1 182 ? -7.257 -3.746 8.824 1.00 89.94 182 SER A O 1
ATOM 1466 N N . VAL A 1 183 ? -7.668 -1.837 7.731 1.00 88.38 183 VAL A N 1
ATOM 1467 C CA . VAL A 1 183 ? -8.157 -2.486 6.507 1.00 88.38 183 VAL A CA 1
ATOM 1468 C C . VAL A 1 183 ? -6.995 -3.068 5.699 1.00 88.38 183 VAL A C 1
ATOM 1470 O O . VAL A 1 183 ? -7.100 -4.175 5.169 1.00 88.38 183 VAL A O 1
ATOM 1473 N N . LEU A 1 184 ? -5.885 -2.331 5.596 1.00 89.69 184 LEU A N 1
ATOM 1474 C CA . LEU A 1 184 ? -4.736 -2.717 4.778 1.00 89.69 184 LEU A CA 1
ATOM 1475 C C . LEU A 1 184 ? -3.902 -3.835 5.411 1.00 89.69 184 LEU A C 1
ATOM 1477 O O . LEU A 1 184 ? -3.398 -4.677 4.673 1.00 89.69 184 LEU A O 1
ATOM 1481 N N . GLN A 1 185 ? -3.755 -3.874 6.740 1.00 90.88 185 GLN A N 1
ATOM 1482 C CA . GLN A 1 185 ? -2.792 -4.741 7.439 1.00 90.88 185 GLN A CA 1
ATOM 1483 C C . GLN A 1 185 ? -2.897 -6.227 7.064 1.00 90.88 185 GLN A C 1
ATOM 1485 O O . GLN A 1 185 ? -1.887 -6.920 7.000 1.00 90.88 185 GLN A O 1
ATOM 1490 N N . ARG A 1 186 ? -4.107 -6.696 6.743 1.00 86.94 186 ARG A N 1
ATOM 1491 C CA . ARG A 1 186 ? -4.422 -8.098 6.430 1.00 86.94 186 ARG A CA 1
ATOM 1492 C C . ARG A 1 186 ? -3.868 -8.585 5.097 1.00 86.94 186 ARG A C 1
ATOM 1494 O O . ARG A 1 186 ? -3.718 -9.792 4.902 1.00 86.94 186 ARG A O 1
ATOM 1501 N N . TYR A 1 187 ? -3.623 -7.660 4.179 1.00 87.81 187 TYR A N 1
ATOM 1502 C CA . TYR A 1 187 ? -3.228 -7.983 2.819 1.00 87.81 187 TYR A CA 1
ATOM 1503 C C . TYR A 1 187 ? -1.727 -7.837 2.647 1.00 87.81 187 TYR A C 1
ATOM 1505 O O . TYR A 1 187 ? -1.130 -6.976 3.279 1.00 87.81 187 TYR A O 1
ATOM 1513 N N . THR A 1 188 ? -1.120 -8.634 1.776 1.00 86.25 188 THR A N 1
ATOM 1514 C CA . THR A 1 188 ? 0.226 -8.355 1.269 1.00 86.25 188 THR A CA 1
ATOM 1515 C C . THR A 1 188 ? 0.141 -7.691 -0.099 1.00 86.25 188 THR A C 1
ATOM 1517 O O . THR A 1 188 ? -0.686 -8.043 -0.944 1.00 86.25 188 THR A O 1
ATOM 1520 N N . PHE A 1 189 ? 1.000 -6.700 -0.298 1.00 78.19 189 PHE A N 1
ATOM 1521 C CA . PHE A 1 189 ? 1.113 -5.904 -1.513 1.00 78.19 189 PHE A CA 1
ATOM 1522 C C . PHE A 1 189 ? 2.480 -6.071 -2.194 1.00 78.19 189 PHE A C 1
ATOM 1524 O O . PHE A 1 189 ? 2.764 -5.408 -3.196 1.00 78.19 189 PHE A O 1
ATOM 1531 N N . ILE A 1 190 ?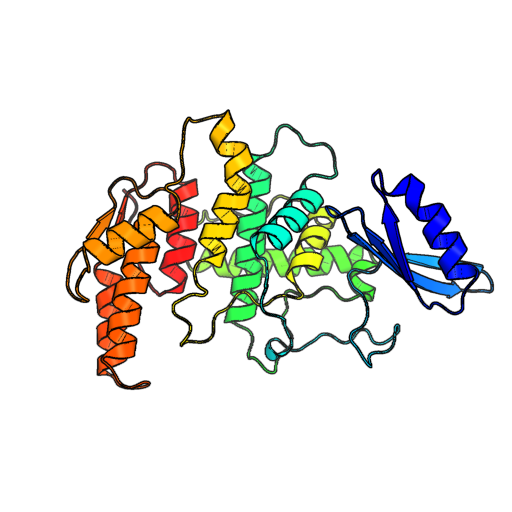 3.342 -6.946 -1.670 1.00 71.62 190 ILE A N 1
ATOM 1532 C CA . ILE A 1 190 ? 4.556 -7.402 -2.347 1.00 71.62 190 ILE A CA 1
ATOM 1533 C C . ILE A 1 190 ? 4.272 -8.653 -3.153 1.00 71.62 190 ILE A C 1
ATOM 1535 O O . ILE A 1 190 ? 3.864 -9.686 -2.630 1.00 71.62 190 ILE A O 1
ATOM 1539 N N . SER A 1 191 ? 4.591 -8.562 -4.438 1.00 60.53 191 SER A N 1
ATOM 1540 C CA . SER A 1 191 ? 4.671 -9.727 -5.297 1.00 60.53 191 SER A CA 1
ATOM 1541 C C . SER A 1 191 ? 6.032 -10.401 -5.137 1.00 60.53 191 SER A C 1
ATOM 1543 O O . SER A 1 191 ? 7.080 -9.757 -5.260 1.00 60.53 191 SER A O 1
ATOM 1545 N N . ARG A 1 192 ? 6.027 -11.706 -4.859 1.00 54.38 192 ARG A N 1
ATOM 1546 C CA . ARG A 1 192 ? 7.236 -12.532 -4.905 1.00 54.38 192 ARG A CA 1
ATOM 1547 C C . ARG A 1 192 ? 7.652 -12.664 -6.367 1.00 54.38 192 ARG A C 1
ATOM 1549 O O . ARG A 1 192 ? 6.901 -13.256 -7.122 1.00 54.38 192 ARG A O 1
ATOM 1556 N N . GLY A 1 193 ? 8.809 -12.092 -6.723 1.00 47.78 193 GLY A N 1
ATOM 1557 C CA . GLY A 1 193 ? 9.724 -12.435 -7.835 1.00 47.78 193 GLY A CA 1
ATOM 1558 C C . GLY A 1 193 ? 9.184 -12.713 -9.248 1.00 47.78 193 GLY A C 1
ATOM 1559 O O . GLY A 1 193 ? 9.660 -12.109 -10.216 1.00 47.78 193 GLY A O 1
ATOM 1560 N N . ASP A 1 194 ? 8.212 -13.603 -9.370 1.00 47.03 194 ASP A N 1
ATOM 1561 C CA . ASP A 1 194 ? 7.906 -14.375 -10.570 1.00 47.03 194 ASP A CA 1
ATOM 1562 C C . ASP A 1 194 ? 6.559 -14.007 -11.192 1.00 47.03 194 ASP A C 1
ATOM 1564 O O . ASP A 1 194 ? 6.368 -14.187 -12.395 1.00 47.03 194 ASP A O 1
ATOM 1568 N N . ASP A 1 195 ? 5.670 -13.365 -10.433 1.00 51.78 195 ASP A N 1
ATOM 1569 C CA . ASP A 1 195 ? 4.396 -12.890 -10.959 1.00 51.78 195 ASP A CA 1
ATOM 1570 C C . ASP A 1 195 ? 4.579 -11.505 -11.604 1.00 51.78 195 ASP A C 1
ATOM 1572 O O . ASP A 1 195 ? 4.459 -10.446 -10.982 1.00 51.78 195 ASP A O 1
ATOM 1576 N N . ALA A 1 196 ? 4.859 -11.496 -12.912 1.00 48.03 196 ALA A N 1
ATOM 1577 C CA . ALA A 1 196 ? 4.944 -10.274 -13.722 1.00 48.03 196 ALA A CA 1
ATOM 1578 C C . ALA A 1 196 ? 3.639 -9.445 -13.722 1.00 48.03 196 ALA A C 1
ATOM 1580 O O . ALA A 1 196 ? 3.638 -8.307 -14.203 1.00 48.03 196 ALA A O 1
ATOM 1581 N N . ASP A 1 197 ? 2.545 -10.006 -13.190 1.00 52.34 197 ASP A N 1
ATOM 1582 C CA . ASP A 1 197 ? 1.206 -9.447 -13.286 1.00 52.34 197 ASP A CA 1
ATOM 1583 C C . ASP A 1 197 ? 0.684 -8.680 -12.064 1.00 52.34 197 ASP A C 1
ATOM 1585 O O . ASP A 1 197 ? -0.263 -7.903 -12.202 1.00 52.34 197 ASP A O 1
ATOM 1589 N N . GLU A 1 198 ? 1.336 -8.801 -10.907 1.00 51.97 198 GLU A N 1
ATOM 1590 C CA . GLU A 1 198 ? 0.847 -8.257 -9.626 1.00 51.97 198 GLU A CA 1
ATOM 1591 C C . GLU A 1 198 ? 1.265 -6.800 -9.346 1.00 51.97 198 GLU A C 1
ATOM 1593 O O . GLU A 1 198 ? 0.801 -6.175 -8.394 1.00 51.97 198 GLU A O 1
ATOM 1598 N N . TRP A 1 199 ? 2.095 -6.212 -10.210 1.00 53.66 199 TRP A N 1
ATOM 1599 C CA . TRP A 1 199 ? 2.599 -4.837 -10.079 1.00 53.66 199 TRP A CA 1
ATOM 1600 C C . TRP A 1 199 ? 1.566 -3.737 -10.394 1.00 53.66 199 TRP A C 1
ATOM 1602 O O . TRP A 1 199 ? 1.850 -2.556 -10.206 1.00 53.66 199 TRP A O 1
ATOM 1612 N N . ASP A 1 200 ? 0.358 -4.110 -10.830 1.00 60.47 200 ASP A N 1
ATOM 1613 C CA . ASP A 1 200 ? -0.751 -3.188 -11.138 1.00 60.47 200 ASP A CA 1
ATOM 1614 C C . ASP A 1 200 ? -1.394 -2.568 -9.886 1.00 60.47 200 ASP A C 1
ATOM 1616 O O . ASP A 1 200 ? -2.238 -1.686 -9.985 1.00 60.47 200 ASP A O 1
ATOM 1620 N N . LEU A 1 201 ? -1.013 -3.014 -8.685 1.00 63.75 201 LEU A N 1
ATOM 1621 C CA . LEU A 1 201 ? -1.666 -2.594 -7.451 1.00 63.75 201 LEU A CA 1
ATOM 1622 C C . LEU A 1 201 ? -1.565 -1.083 -7.209 1.00 63.75 201 LEU A C 1
ATOM 1624 O O . LEU A 1 201 ? -2.578 -0.461 -6.920 1.00 63.75 201 LEU A O 1
ATOM 1628 N N . MET A 1 202 ? -0.376 -0.489 -7.339 1.00 63.16 202 MET A N 1
ATOM 1629 C CA . MET A 1 202 ? -0.165 0.944 -7.083 1.00 63.16 202 MET A CA 1
ATOM 1630 C C . MET A 1 202 ? -0.827 1.826 -8.145 1.00 63.16 202 MET A C 1
ATOM 1632 O O . MET A 1 202 ? -1.445 2.837 -7.812 1.00 63.16 202 MET A O 1
ATOM 1636 N N . GLY A 1 203 ? -0.747 1.415 -9.415 1.00 63.28 203 GLY A N 1
ATOM 1637 C CA . GLY A 1 203 ? -1.427 2.090 -10.519 1.00 63.28 203 GLY A CA 1
ATOM 1638 C C . GLY A 1 203 ? -2.947 2.028 -10.368 1.00 63.28 203 GLY A C 1
ATOM 1639 O O . GLY A 1 203 ? -3.616 3.056 -10.446 1.00 63.28 203 GLY A O 1
ATOM 1640 N N . ALA A 1 204 ? -3.487 0.845 -10.059 1.00 66.50 204 ALA A N 1
ATOM 1641 C CA . ALA A 1 204 ? -4.907 0.644 -9.791 1.00 66.50 204 ALA A CA 1
ATOM 1642 C C . ALA A 1 204 ? -5.379 1.360 -8.516 1.00 66.50 204 ALA A C 1
ATOM 1644 O O . ALA A 1 204 ? -6.504 1.859 -8.490 1.00 66.50 204 ALA A O 1
ATOM 1645 N N . ALA A 1 205 ? -4.537 1.429 -7.476 1.00 63.38 205 ALA A N 1
ATOM 1646 C CA . ALA A 1 205 ? -4.790 2.212 -6.268 1.00 63.38 205 ALA A CA 1
ATOM 1647 C C . ALA A 1 205 ? -5.012 3.663 -6.631 1.00 63.38 205 ALA A C 1
ATOM 1649 O O . ALA A 1 205 ? -6.059 4.240 -6.348 1.00 63.38 205 ALA A O 1
ATOM 1650 N N . TYR A 1 206 ? -4.029 4.230 -7.317 1.00 64.12 206 TYR A N 1
ATOM 1651 C CA . TYR A 1 206 ? -4.045 5.631 -7.644 1.00 64.12 206 TYR A CA 1
ATOM 1652 C C . TYR A 1 206 ? -5.200 5.987 -8.571 1.00 64.12 206 TYR A C 1
ATOM 1654 O O . TYR A 1 206 ? -5.908 6.951 -8.292 1.00 64.12 206 TYR A O 1
ATOM 1662 N N . GLU A 1 207 ? -5.443 5.195 -9.619 1.00 67.38 207 GLU A N 1
ATOM 1663 C CA . GLU A 1 207 ? -6.615 5.363 -10.480 1.00 67.38 207 GLU A CA 1
ATOM 1664 C C . GLU A 1 207 ? -7.901 5.370 -9.662 1.00 67.38 207 GLU A C 1
ATOM 1666 O O . GLU A 1 207 ? -8.712 6.274 -9.817 1.00 67.38 207 GLU A O 1
ATOM 1671 N N . GLN A 1 208 ? -8.076 4.410 -8.752 1.00 67.12 208 GLN A N 1
ATOM 1672 C CA . GLN A 1 208 ? -9.277 4.343 -7.929 1.00 67.12 208 GLN A CA 1
ATOM 1673 C C . GLN A 1 208 ? -9.445 5.594 -7.057 1.00 67.12 208 GLN A C 1
ATOM 1675 O O . GLN A 1 208 ? -10.557 6.105 -6.941 1.00 67.12 208 GLN A O 1
ATOM 1680 N N . PHE A 1 209 ? -8.360 6.093 -6.464 1.00 63.09 209 PHE A N 1
ATOM 1681 C CA . PHE A 1 209 ? -8.413 7.238 -5.557 1.00 63.09 209 PHE A CA 1
ATOM 1682 C C . PHE A 1 209 ? -8.517 8.587 -6.269 1.00 63.09 209 PHE A C 1
ATOM 1684 O O . PHE A 1 209 ? -9.099 9.517 -5.725 1.00 63.09 209 PHE A O 1
ATOM 1691 N N . THR A 1 210 ? -7.971 8.712 -7.477 1.00 60.28 210 THR A N 1
ATOM 1692 C CA . THR A 1 210 ? -7.963 9.985 -8.212 1.00 60.28 210 THR A CA 1
ATOM 1693 C C . THR A 1 210 ? -9.011 10.100 -9.294 1.00 60.28 210 THR A C 1
ATOM 1695 O O . THR A 1 210 ? -9.286 11.209 -9.749 1.00 60.28 210 THR A O 1
ATOM 1698 N N . HIS A 1 211 ? -9.655 9.003 -9.687 1.00 58.47 211 HIS A N 1
ATOM 1699 C CA . HIS A 1 211 ? -10.731 9.042 -10.669 1.00 58.47 211 HIS A CA 1
ATOM 1700 C C . HIS A 1 211 ? -11.935 9.883 -10.200 1.00 58.47 211 HIS A C 1
ATOM 1702 O O . HIS A 1 211 ? -12.621 10.464 -11.043 1.00 58.47 211 HIS A O 1
ATOM 1708 N N . SER A 1 212 ? -12.187 10.000 -8.889 1.00 53.72 212 SER A N 1
ATOM 1709 C CA . SER A 1 212 ? -13.200 10.916 -8.334 1.00 53.72 212 SER A CA 1
ATOM 1710 C C . SER A 1 212 ? -12.735 12.380 -8.349 1.00 53.72 212 SER A C 1
ATOM 1712 O O . SER A 1 212 ? -13.484 13.251 -8.790 1.00 53.72 212 SER A O 1
ATOM 1714 N N . THR A 1 213 ? -11.492 12.649 -7.939 1.00 51.53 213 THR A N 1
ATOM 1715 C CA . THR A 1 213 ? -10.962 14.011 -7.740 1.00 51.53 213 THR A CA 1
ATOM 1716 C C . THR A 1 213 ? -10.516 14.693 -9.042 1.00 51.53 213 THR A C 1
ATOM 1718 O O . THR A 1 213 ? -10.829 15.860 -9.277 1.00 51.53 213 THR A O 1
ATOM 1721 N N . LEU A 1 214 ? -9.822 13.979 -9.939 1.00 50.53 214 LEU A N 1
ATOM 1722 C CA . LEU A 1 214 ? -9.229 14.550 -11.161 1.00 50.53 214 LEU A CA 1
ATOM 1723 C C . LEU A 1 214 ? -10.262 14.867 -12.249 1.00 50.53 214 LEU A C 1
ATOM 1725 O O . LEU A 1 214 ? -10.120 15.874 -12.949 1.00 50.53 214 LEU A O 1
ATOM 1729 N N . LYS A 1 215 ? -11.336 14.066 -12.355 1.00 52.97 215 LYS A N 1
ATOM 1730 C CA . LYS A 1 215 ? -12.428 14.314 -13.316 1.00 52.97 215 LYS A CA 1
ATOM 1731 C C . LYS A 1 215 ? -13.116 15.659 -13.097 1.00 52.97 215 LYS A C 1
ATOM 1733 O O . LYS A 1 215 ? -13.637 16.230 -14.049 1.00 52.97 215 LYS A O 1
ATOM 1738 N N . ARG A 1 216 ? -13.135 16.152 -11.855 1.00 51.62 216 ARG A N 1
ATOM 1739 C CA . ARG A 1 216 ? -13.861 17.367 -11.471 1.00 51.62 216 ARG A CA 1
ATOM 1740 C C . ARG A 1 216 ? -13.065 18.657 -11.667 1.00 51.62 216 ARG A C 1
ATOM 1742 O O . ARG A 1 216 ? -13.692 19.693 -11.845 1.00 51.62 216 ARG A O 1
ATOM 1749 N N . GLN A 1 217 ? -11.729 18.614 -11.626 1.00 52.12 217 GLN A N 1
ATOM 1750 C CA . GLN A 1 217 ? -10.920 19.837 -11.512 1.00 52.12 217 GLN A CA 1
ATOM 1751 C C . GLN A 1 217 ? -9.958 20.127 -12.677 1.00 52.12 217 GLN A C 1
ATOM 1753 O O . GLN A 1 217 ? -9.590 21.288 -12.824 1.00 52.12 217 GLN A O 1
ATOM 1758 N N . GLN A 1 218 ? -9.527 19.151 -13.499 1.00 55.22 218 GLN A N 1
ATOM 1759 C CA . GLN A 1 218 ? -8.420 19.401 -14.457 1.00 55.22 218 GLN A CA 1
ATOM 1760 C C . GLN A 1 218 ? -8.545 18.767 -15.856 1.00 55.22 218 GLN A C 1
ATOM 1762 O O . GLN A 1 218 ? -7.610 18.874 -16.644 1.00 55.22 218 GLN A O 1
ATOM 1767 N N . GLY A 1 219 ? -9.652 18.094 -16.199 1.00 58.69 219 GLY A N 1
ATOM 1768 C CA . GLY A 1 219 ? -9.799 17.471 -17.529 1.00 58.69 219 GLY A CA 1
ATOM 1769 C C . GLY A 1 219 ? -8.769 16.367 -17.827 1.00 58.69 219 GLY A C 1
ATOM 1770 O O . GLY A 1 219 ? -8.512 16.057 -18.986 1.00 58.69 219 GLY A O 1
ATOM 1771 N N . GLN A 1 220 ? -8.166 15.784 -16.787 1.00 64.81 220 GLN A N 1
ATOM 1772 C CA . GLN A 1 220 ? -7.231 14.668 -16.911 1.00 64.81 220 GLN A CA 1
ATOM 1773 C C . GLN A 1 220 ? -8.003 13.353 -17.066 1.00 64.81 220 GLN A C 1
ATOM 1775 O O . GLN A 1 220 ? -8.934 13.071 -16.307 1.00 64.81 220 GLN A O 1
ATOM 1780 N N . PHE A 1 221 ? -7.594 12.532 -18.034 1.00 69.06 221 PHE A N 1
ATOM 1781 C CA . PHE A 1 221 ? -8.199 11.233 -18.315 1.00 69.06 221 PHE A CA 1
ATOM 1782 C C . PHE A 1 221 ? -7.149 10.130 -18.240 1.00 69.06 221 PHE A C 1
ATOM 1784 O O . PHE A 1 221 ? -6.039 10.277 -18.742 1.00 69.06 221 PHE A O 1
ATOM 1791 N N . PHE A 1 222 ? -7.523 9.003 -17.638 1.00 72.25 222 PHE A N 1
ATOM 1792 C CA . PHE A 1 222 ? -6.702 7.799 -17.655 1.00 72.25 222 PHE A CA 1
ATOM 1793 C C . PHE A 1 222 ? -7.033 6.953 -18.882 1.00 72.25 222 PHE A C 1
ATOM 1795 O O . PHE A 1 222 ? -8.204 6.674 -19.159 1.00 72.25 222 PHE A O 1
ATOM 1802 N N . THR A 1 223 ? -6.001 6.491 -19.583 1.00 80.81 223 THR A N 1
ATOM 1803 C CA . THR A 1 223 ? -6.159 5.494 -20.643 1.00 80.81 223 THR A CA 1
ATOM 1804 C C . THR A 1 223 ? -6.536 4.153 -20.021 1.00 80.81 223 THR A C 1
ATOM 1806 O O . THR A 1 223 ? -5.859 3.660 -19.121 1.00 80.81 223 THR A O 1
ATOM 1809 N N . ASN A 1 224 ? -7.617 3.539 -20.507 1.00 81.19 224 ASN A N 1
ATOM 1810 C CA . ASN A 1 224 ? -8.067 2.239 -20.016 1.00 81.19 224 ASN A CA 1
ATOM 1811 C C . ASN A 1 224 ? -6.949 1.187 -20.151 1.00 81.19 224 ASN A C 1
ATOM 1813 O O . ASN A 1 224 ? -6.359 1.033 -21.221 1.00 81.19 224 ASN A O 1
ATOM 1817 N N . ARG A 1 225 ? -6.700 0.419 -19.083 1.00 79.31 225 ARG A N 1
ATOM 1818 C CA . ARG A 1 225 ? -5.645 -0.607 -19.024 1.00 79.31 225 ARG A CA 1
ATOM 1819 C C . ARG A 1 225 ? -5.728 -1.652 -20.137 1.00 79.31 225 ARG A C 1
ATOM 1821 O O . ARG A 1 225 ? -4.692 -2.111 -20.604 1.00 79.31 225 ARG A O 1
ATOM 1828 N N . LEU A 1 226 ? -6.930 -1.993 -20.605 1.00 84.31 226 LEU A N 1
ATOM 1829 C CA . LEU A 1 226 ? -7.114 -2.901 -21.741 1.00 84.31 226 LEU A CA 1
ATOM 1830 C C . LEU A 1 226 ? -6.571 -2.302 -23.042 1.00 84.31 226 LEU A C 1
ATOM 1832 O O . LEU A 1 226 ? -5.946 -3.013 -23.823 1.00 84.31 226 LEU A O 1
ATOM 1836 N N . VAL A 1 227 ? -6.766 -0.997 -23.248 1.00 89.69 227 VAL A N 1
ATOM 1837 C CA . VAL A 1 227 ? -6.249 -0.274 -24.419 1.00 89.69 227 VAL A CA 1
ATOM 1838 C C . VAL A 1 227 ? -4.730 -0.174 -24.340 1.00 89.69 227 VAL A C 1
ATOM 1840 O O . VAL A 1 227 ? -4.051 -0.511 -25.306 1.00 89.69 227 VAL A O 1
ATOM 1843 N N . VAL A 1 228 ? -4.194 0.203 -23.174 1.00 89.44 228 VAL A N 1
ATOM 1844 C CA . VAL A 1 228 ? -2.743 0.250 -22.929 1.00 89.44 228 VAL A CA 1
ATOM 1845 C C . VAL A 1 228 ? -2.100 -1.103 -23.245 1.00 89.44 228 VAL A C 1
ATOM 1847 O O . VAL A 1 228 ? -1.165 -1.169 -24.042 1.00 89.44 228 VAL A O 1
ATOM 1850 N N . ARG A 1 229 ? -2.642 -2.193 -22.684 1.00 89.12 229 ARG A N 1
ATOM 1851 C CA . ARG A 1 229 ? -2.156 -3.556 -22.929 1.00 89.12 229 ARG A CA 1
ATOM 1852 C C . ARG A 1 229 ? -2.221 -3.919 -24.406 1.00 89.12 229 ARG A C 1
ATOM 1854 O O . ARG A 1 229 ? -1.224 -4.372 -24.956 1.00 89.12 229 ARG A O 1
ATOM 1861 N N . ALA A 1 230 ? -3.357 -3.692 -25.065 1.00 92.44 230 ALA A N 1
ATOM 1862 C CA . ALA A 1 230 ? -3.504 -3.994 -26.486 1.00 92.44 230 ALA A CA 1
ATOM 1863 C C . ALA A 1 230 ? -2.436 -3.280 -27.331 1.00 92.44 230 ALA A C 1
ATOM 1865 O O . ALA A 1 230 ? -1.763 -3.922 -28.133 1.00 92.44 230 ALA A O 1
ATOM 1866 N N . MET A 1 231 ? -2.218 -1.984 -27.095 1.00 95.62 231 MET A N 1
ATOM 1867 C CA . MET A 1 231 ? -1.219 -1.197 -27.821 1.00 95.62 231 MET A CA 1
ATOM 1868 C C . MET A 1 231 ? 0.210 -1.690 -27.576 1.00 95.62 231 MET A C 1
ATOM 1870 O O . MET A 1 231 ? 0.968 -1.854 -28.530 1.00 95.62 231 MET A O 1
ATOM 1874 N N . VAL A 1 232 ? 0.588 -1.972 -26.324 1.00 94.12 232 VAL A N 1
ATOM 1875 C CA . VAL A 1 232 ? 1.932 -2.487 -26.005 1.00 94.12 232 VAL A CA 1
ATOM 1876 C C . VAL A 1 232 ? 2.160 -3.861 -26.633 1.00 94.12 232 VAL A C 1
ATOM 1878 O O . VAL A 1 232 ? 3.229 -4.104 -27.192 1.00 94.12 232 VAL A O 1
ATOM 1881 N N . HIS A 1 233 ? 1.157 -4.740 -26.607 1.00 93.38 233 HIS A N 1
ATOM 1882 C CA . HIS A 1 233 ? 1.234 -6.045 -27.260 1.00 93.38 233 HIS A CA 1
ATOM 1883 C C . HIS A 1 233 ? 1.354 -5.932 -28.786 1.00 93.38 233 HIS A C 1
ATOM 1885 O O . HIS A 1 233 ? 2.129 -6.678 -29.376 1.00 93.38 233 HIS A O 1
ATOM 1891 N N . MET A 1 234 ? 0.634 -4.997 -29.416 1.00 94.88 234 MET A N 1
ATOM 1892 C CA . MET A 1 234 ? 0.738 -4.734 -30.858 1.00 94.88 234 MET A CA 1
ATOM 1893 C C . MET A 1 234 ? 2.120 -4.195 -31.243 1.00 94.88 234 MET A C 1
ATOM 1895 O O . MET A 1 234 ? 2.696 -4.646 -32.228 1.00 94.88 234 MET A O 1
ATOM 1899 N N . LEU A 1 235 ? 2.666 -3.260 -30.459 1.00 95.50 235 LEU A N 1
ATOM 1900 C CA . LEU A 1 235 ? 4.010 -2.710 -30.674 1.00 95.50 235 LEU A CA 1
ATOM 1901 C C . LEU A 1 235 ? 5.114 -3.738 -30.392 1.00 95.50 235 LEU A C 1
ATOM 1903 O O . LEU A 1 235 ? 6.180 -3.684 -30.996 1.00 95.50 235 LEU A O 1
ATOM 1907 N N . ASN A 1 236 ? 4.858 -4.667 -29.469 1.00 94.62 236 ASN A N 1
ATOM 1908 C CA . ASN A 1 236 ? 5.731 -5.774 -29.095 1.00 94.62 236 ASN A CA 1
ATOM 1909 C C . ASN A 1 236 ? 7.208 -5.383 -28.827 1.00 94.62 236 ASN A C 1
ATOM 1911 O O . ASN A 1 236 ? 8.117 -6.042 -29.348 1.00 94.62 236 ASN A O 1
ATOM 1915 N N . PRO A 1 237 ? 7.493 -4.376 -27.977 1.00 94.25 237 PRO A N 1
ATOM 1916 C CA . PRO A 1 237 ? 8.851 -3.864 -27.792 1.00 94.25 237 PRO A CA 1
ATOM 1917 C C . PRO A 1 237 ? 9.836 -4.955 -27.342 1.00 94.25 237 PRO A C 1
ATOM 1919 O O . PRO A 1 237 ? 9.508 -5.836 -26.534 1.00 94.25 237 PRO A O 1
ATOM 1922 N N . SER A 1 238 ? 11.054 -4.919 -27.876 1.00 91.38 238 SER A N 1
ATOM 1923 C CA . SER A 1 238 ? 12.177 -5.770 -27.478 1.00 91.38 238 SER A CA 1
ATOM 1924 C C . SER A 1 238 ? 12.768 -5.325 -26.137 1.00 91.38 238 SER A C 1
ATOM 1926 O O . SER A 1 238 ? 12.596 -4.191 -25.695 1.00 91.38 238 SER A O 1
ATOM 1928 N N . ILE A 1 239 ? 13.523 -6.214 -25.485 1.00 87.81 239 ILE A N 1
ATOM 1929 C CA . ILE A 1 239 ? 14.214 -5.948 -24.210 1.00 87.81 239 ILE A CA 1
ATOM 1930 C C . ILE A 1 239 ? 15.202 -4.772 -24.344 1.00 87.81 239 ILE A C 1
ATOM 1932 O O . ILE A 1 239 ? 15.468 -4.070 -23.369 1.00 87.81 239 ILE A O 1
ATOM 1936 N N . THR A 1 240 ? 15.742 -4.554 -25.546 1.00 87.31 240 THR A N 1
ATOM 1937 C CA . THR A 1 240 ? 16.749 -3.525 -25.838 1.00 87.31 240 THR A CA 1
ATOM 1938 C C . THR A 1 240 ? 16.181 -2.197 -26.322 1.00 87.31 240 THR A C 1
ATOM 1940 O O . THR A 1 240 ? 16.931 -1.225 -26.352 1.00 87.31 240 THR A O 1
ATOM 1943 N N . ASP A 1 241 ? 14.907 -2.148 -26.712 1.00 92.88 241 ASP A N 1
ATOM 1944 C CA . ASP A 1 241 ? 14.330 -0.961 -27.348 1.00 92.88 241 ASP A CA 1
ATOM 1945 C C . ASP A 1 241 ? 14.167 0.164 -26.334 1.00 92.88 241 ASP A C 1
ATOM 1947 O O . ASP A 1 241 ? 13.650 -0.062 -25.243 1.00 92.88 241 ASP A O 1
ATOM 1951 N N . ALA A 1 242 ? 14.559 1.385 -26.683 1.00 92.06 242 ALA A N 1
ATOM 1952 C CA . ALA A 1 242 ? 14.239 2.553 -25.873 1.00 92.06 242 ALA A CA 1
ATOM 1953 C C . ALA A 1 242 ? 12.778 2.962 -26.110 1.00 92.06 242 ALA A C 1
ATOM 1955 O O . ALA A 1 242 ? 12.345 3.089 -27.253 1.00 92.06 242 ALA A O 1
ATOM 1956 N N . VAL A 1 243 ? 12.020 3.167 -25.034 1.00 92.81 243 VAL A N 1
ATOM 1957 C CA . VAL A 1 243 ? 10.612 3.573 -25.082 1.00 92.81 243 VAL A CA 1
ATOM 1958 C C . VAL A 1 243 ? 10.435 4.836 -24.256 1.00 92.81 243 VAL A C 1
ATOM 1960 O O . VAL A 1 243 ? 10.877 4.885 -23.111 1.00 92.81 243 VAL A O 1
ATOM 1963 N N . LEU A 1 244 ? 9.786 5.842 -24.838 1.00 90.81 244 LEU A N 1
ATOM 1964 C CA . LEU A 1 244 ? 9.459 7.106 -24.191 1.00 90.81 244 LEU A CA 1
ATOM 1965 C C . LEU A 1 244 ? 7.943 7.284 -24.168 1.00 90.81 244 LEU A C 1
ATOM 1967 O O . LEU A 1 244 ? 7.299 7.221 -25.213 1.00 90.81 244 LEU A O 1
ATOM 1971 N N . ASP A 1 245 ? 7.409 7.555 -22.985 1.00 89.56 245 ASP A N 1
ATOM 1972 C CA . ASP A 1 245 ? 6.050 8.040 -22.785 1.00 89.56 245 ASP A CA 1
ATOM 1973 C C . ASP A 1 245 ? 6.095 9.550 -22.472 1.00 89.56 245 ASP A C 1
ATOM 1975 O O . ASP A 1 245 ? 6.470 9.928 -21.359 1.00 89.56 245 ASP A O 1
ATOM 1979 N N . PRO A 1 246 ? 5.805 10.432 -23.448 1.00 88.38 246 PRO A N 1
ATOM 1980 C CA . PRO A 1 246 ? 5.978 11.876 -23.293 1.00 88.38 246 PRO A CA 1
ATOM 1981 C C . PRO A 1 246 ? 4.870 12.556 -22.469 1.00 88.38 246 PRO A C 1
ATOM 1983 O O . PRO A 1 246 ? 5.004 13.735 -22.151 1.00 88.38 246 PRO A O 1
ATOM 1986 N N . ALA A 1 247 ? 3.779 11.845 -22.166 1.00 84.44 247 ALA A N 1
ATOM 1987 C CA . ALA A 1 247 ? 2.636 12.341 -21.398 1.00 84.44 247 ALA A CA 1
ATOM 1988 C C . ALA A 1 247 ? 2.096 11.211 -20.510 1.00 84.44 247 ALA A C 1
ATOM 1990 O O . ALA A 1 247 ? 0.945 10.782 -20.631 1.00 84.44 247 ALA A O 1
ATOM 1991 N N . GLY A 1 248 ? 2.981 10.664 -19.677 1.00 76.88 248 GLY A N 1
ATOM 1992 C CA . GLY A 1 248 ? 2.759 9.343 -19.101 1.00 76.88 248 GLY A CA 1
ATOM 1993 C C . GLY A 1 248 ? 1.769 9.283 -17.951 1.00 76.88 248 GLY A C 1
ATOM 1994 O O . GLY A 1 248 ? 1.366 8.183 -17.557 1.00 76.88 248 GLY A O 1
ATOM 1995 N N . GLY A 1 249 ? 1.346 10.426 -17.407 1.00 79.94 249 GLY A N 1
ATOM 1996 C CA . GLY A 1 249 ? 0.403 10.487 -16.304 1.00 79.94 249 GLY A CA 1
ATOM 1997 C C . GLY A 1 249 ? 0.853 9.613 -15.134 1.00 79.94 249 GLY A C 1
ATOM 1998 O O . GLY A 1 249 ? 1.990 9.685 -14.674 1.00 79.94 249 GLY A O 1
ATOM 1999 N N . SER A 1 250 ? -0.028 8.720 -14.675 1.00 73.25 250 SER A N 1
ATOM 2000 C CA . SER A 1 250 ? 0.274 7.748 -13.610 1.00 73.25 250 SER A CA 1
ATOM 2001 C C . SER A 1 250 ? 1.225 6.615 -14.027 1.00 73.25 250 SER A C 1
ATOM 2003 O O . SER A 1 250 ? 1.500 5.721 -13.229 1.00 73.25 250 SER A O 1
ATOM 2005 N N . GLY A 1 251 ? 1.730 6.628 -15.262 1.00 79.31 251 GLY A N 1
ATOM 2006 C CA . GLY A 1 251 ? 2.697 5.667 -15.786 1.00 79.31 251 GLY A CA 1
ATOM 2007 C C . GLY A 1 251 ? 2.091 4.451 -16.467 1.00 79.31 251 GLY A C 1
ATOM 2008 O O . GLY A 1 251 ? 2.740 3.412 -16.544 1.00 79.31 251 GLY A O 1
ATOM 2009 N N . GLY A 1 252 ? 0.863 4.562 -16.979 1.00 82.19 252 GLY A N 1
ATOM 2010 C CA . GLY A 1 252 ? 0.125 3.436 -17.550 1.00 82.19 252 GLY A CA 1
ATOM 2011 C C . GLY A 1 252 ? 0.901 2.649 -18.609 1.00 82.19 252 GLY A C 1
ATOM 2012 O O . GLY A 1 252 ? 1.118 1.444 -18.449 1.00 82.19 252 GLY A O 1
ATOM 2013 N N . PHE A 1 253 ? 1.356 3.334 -19.661 1.00 87.62 253 PHE A N 1
ATOM 2014 C CA . PHE A 1 253 ? 2.127 2.711 -20.739 1.00 87.62 253 PHE A CA 1
ATOM 2015 C C . PHE A 1 253 ? 3.519 2.296 -20.284 1.00 87.62 253 PHE A C 1
ATOM 2017 O O . PHE A 1 253 ? 3.933 1.175 -20.563 1.00 87.62 253 PHE A O 1
ATOM 2024 N N . ALA A 1 254 ? 4.230 3.157 -19.556 1.00 85.69 254 ALA A N 1
ATOM 2025 C CA . ALA A 1 254 ? 5.581 2.855 -19.096 1.00 85.69 254 ALA A CA 1
ATOM 2026 C C . ALA A 1 254 ? 5.629 1.583 -18.223 1.00 85.69 254 ALA A C 1
ATOM 2028 O O . ALA A 1 254 ? 6.491 0.723 -18.418 1.00 85.69 254 ALA A O 1
ATOM 2029 N N . THR A 1 255 ? 4.669 1.414 -17.307 1.00 81.50 255 THR A N 1
ATOM 2030 C CA . THR A 1 255 ? 4.538 0.200 -16.492 1.00 81.50 255 THR A CA 1
ATOM 2031 C C . THR A 1 255 ? 4.224 -1.029 -17.347 1.00 81.50 255 THR A C 1
ATOM 2033 O O . THR A 1 255 ? 4.843 -2.075 -17.149 1.00 81.50 255 THR A O 1
AT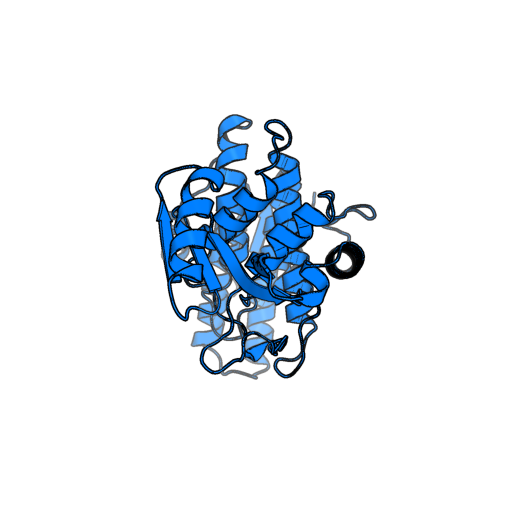OM 2036 N N . GLU A 1 256 ? 3.307 -0.930 -18.313 1.00 86.62 256 GLU A N 1
ATOM 2037 C CA . GLU A 1 256 ? 2.944 -2.072 -19.163 1.00 86.62 256 GLU A CA 1
ATOM 2038 C C . GLU A 1 256 ? 4.089 -2.484 -20.102 1.00 86.62 256 GLU A C 1
ATOM 2040 O O . GLU A 1 256 ? 4.386 -3.669 -20.238 1.00 86.62 256 GLU A O 1
ATOM 2045 N N . VAL A 1 257 ? 4.811 -1.521 -20.681 1.00 90.06 257 VAL A N 1
ATOM 2046 C CA . VAL A 1 257 ? 6.018 -1.773 -21.487 1.00 90.06 257 VAL A CA 1
ATOM 2047 C C . VAL A 1 257 ? 7.078 -2.486 -20.657 1.00 90.06 257 VAL A C 1
ATOM 2049 O O . VAL A 1 257 ? 7.682 -3.457 -21.119 1.00 90.06 257 VAL A O 1
ATOM 2052 N N . PHE A 1 258 ? 7.302 -2.032 -19.423 1.00 84.75 258 PHE A N 1
ATOM 2053 C CA . PHE A 1 258 ? 8.234 -2.695 -18.524 1.00 84.75 258 PHE A CA 1
ATOM 2054 C C . PHE A 1 258 ? 7.817 -4.144 -18.246 1.00 84.75 258 PHE A C 1
ATOM 2056 O O . PHE A 1 258 ? 8.654 -5.045 -18.329 1.00 84.75 258 PHE A O 1
ATOM 2063 N N . ARG A 1 259 ? 6.531 -4.388 -17.958 1.00 82.56 259 ARG A N 1
ATOM 2064 C CA . ARG A 1 259 ? 5.986 -5.739 -17.734 1.00 82.56 259 ARG A CA 1
ATOM 2065 C C . ARG A 1 259 ? 6.174 -6.627 -18.955 1.00 82.56 259 ARG A C 1
ATOM 2067 O O . ARG A 1 259 ? 6.662 -7.745 -18.806 1.00 82.56 259 ARG A O 1
ATOM 2074 N N . HIS A 1 260 ? 5.865 -6.118 -20.147 1.00 88.88 260 HIS A N 1
ATOM 2075 C CA . HIS A 1 260 ? 6.047 -6.834 -21.411 1.00 88.88 260 HIS A CA 1
ATOM 2076 C C . HIS A 1 260 ? 7.505 -7.254 -21.615 1.00 88.88 260 HIS A C 1
ATOM 2078 O O . HIS A 1 260 ? 7.799 -8.426 -21.856 1.00 88.88 260 HIS A O 1
ATOM 2084 N N . LYS A 1 261 ? 8.447 -6.320 -21.432 1.00 89.88 261 LYS A N 1
ATOM 2085 C CA . LYS A 1 261 ? 9.886 -6.609 -21.523 1.00 89.88 261 LYS A CA 1
ATOM 2086 C C . LYS A 1 261 ? 10.343 -7.593 -20.446 1.00 89.88 261 LYS A C 1
ATOM 2088 O O . LYS A 1 261 ? 11.073 -8.527 -20.757 1.00 89.88 261 LYS A O 1
ATOM 2093 N N . ARG A 1 262 ? 9.915 -7.417 -19.190 1.00 86.06 262 ARG A N 1
ATOM 2094 C CA . ARG A 1 262 ? 10.254 -8.318 -18.075 1.00 86.06 262 ARG A CA 1
ATOM 2095 C C . ARG A 1 262 ? 9.760 -9.736 -18.339 1.00 86.06 262 ARG A C 1
ATOM 2097 O O . ARG A 1 262 ? 10.518 -10.673 -18.115 1.00 86.06 262 ARG A O 1
ATOM 2104 N N . ARG A 1 263 ? 8.533 -9.890 -18.841 1.00 87.00 263 ARG A N 1
ATOM 2105 C CA . ARG A 1 263 ? 7.961 -11.188 -19.209 1.00 87.00 263 ARG A CA 1
ATOM 2106 C C . ARG A 1 263 ? 8.821 -11.887 -20.259 1.00 87.00 263 ARG A C 1
ATOM 2108 O O . ARG A 1 263 ? 9.238 -13.013 -20.025 1.00 87.00 263 ARG A O 1
ATOM 2115 N N . LYS A 1 264 ? 9.223 -11.172 -21.316 1.00 89.50 264 LYS A N 1
ATOM 2116 C CA . LYS A 1 264 ? 10.180 -11.697 -22.303 1.00 89.50 264 LYS A CA 1
ATOM 2117 C C . LYS A 1 264 ? 11.500 -12.133 -21.669 1.00 89.50 264 LYS A C 1
ATOM 2119 O O . LYS A 1 264 ? 12.045 -13.150 -22.073 1.00 89.50 264 LYS A O 1
ATOM 2124 N N . VAL A 1 265 ? 12.038 -11.391 -20.700 1.00 87.94 265 VAL A N 1
ATOM 2125 C CA . VAL A 1 265 ? 13.267 -11.818 -20.009 1.00 87.94 265 VAL A CA 1
ATOM 2126 C C . VAL A 1 265 ? 13.029 -13.119 -19.245 1.00 87.94 265 VAL A C 1
ATOM 2128 O O . VAL A 1 265 ? 13.818 -14.045 -19.385 1.00 87.94 265 VAL A O 1
ATOM 2131 N N . ILE A 1 266 ? 11.949 -13.210 -18.467 1.00 86.06 266 ILE A N 1
ATOM 2132 C CA . ILE A 1 266 ? 11.624 -14.396 -17.659 1.00 86.06 266 ILE A CA 1
ATOM 2133 C C . ILE A 1 266 ? 11.403 -15.629 -18.546 1.00 86.06 266 ILE A C 1
ATOM 2135 O O . ILE A 1 266 ? 11.930 -16.688 -18.237 1.00 86.06 266 ILE A O 1
ATOM 2139 N N . GLU A 1 267 ? 10.686 -15.486 -19.661 1.00 87.44 267 GLU A N 1
ATOM 2140 C CA . GLU A 1 267 ? 10.407 -16.581 -20.602 1.00 87.44 267 GLU A CA 1
ATOM 2141 C C . GLU A 1 267 ? 11.663 -17.062 -21.347 1.00 87.44 267 GLU A C 1
ATOM 2143 O O . GLU A 1 267 ? 11.772 -18.239 -21.676 1.00 87.44 267 GLU A O 1
ATOM 2148 N N . ASN A 1 268 ? 12.627 -16.168 -21.596 1.00 87.19 268 ASN A N 1
ATOM 2149 C CA . ASN A 1 268 ? 13.826 -16.472 -22.385 1.00 87.19 268 ASN A CA 1
ATOM 2150 C C . ASN A 1 268 ? 15.091 -16.706 -21.540 1.00 87.19 268 ASN A C 1
ATOM 2152 O O . ASN A 1 268 ? 16.174 -16.880 -22.103 1.00 87.19 268 ASN A O 1
ATOM 2156 N N . THR A 1 269 ? 15.006 -16.670 -20.205 1.00 87.75 269 THR A N 1
ATOM 2157 C CA . THR A 1 269 ? 16.174 -16.843 -19.327 1.00 87.75 269 THR A CA 1
ATOM 2158 C C . THR A 1 269 ? 15.874 -17.689 -18.096 1.00 87.75 269 THR A C 1
ATOM 2160 O O . THR A 1 269 ? 14.793 -17.643 -17.514 1.00 87.75 269 THR A O 1
ATOM 2163 N N . ILE A 1 270 ? 16.886 -18.432 -17.651 1.00 85.44 270 ILE A N 1
ATOM 2164 C CA . ILE A 1 270 ? 16.795 -19.279 -16.461 1.00 85.44 270 ILE A CA 1
ATOM 2165 C C . ILE A 1 270 ? 16.923 -18.410 -15.203 1.00 85.44 270 ILE A C 1
ATOM 2167 O O . ILE A 1 270 ? 17.724 -17.466 -15.151 1.00 85.44 270 ILE A O 1
ATOM 2171 N N . GLU A 1 271 ? 16.117 -18.722 -14.192 1.00 82.75 271 GLU A N 1
ATOM 2172 C CA . GLU A 1 271 ? 16.151 -18.070 -12.885 1.00 82.75 271 GLU A CA 1
ATOM 2173 C C . GLU A 1 271 ? 17.541 -18.158 -12.230 1.00 82.75 271 GLU A C 1
ATOM 2175 O O . GLU A 1 271 ? 18.278 -19.120 -12.433 1.00 82.75 271 GLU A O 1
ATOM 2180 N N . GLY A 1 272 ? 17.941 -17.116 -11.496 1.00 80.12 272 GLY A N 1
ATOM 2181 C CA . GLY A 1 272 ? 19.235 -17.064 -10.802 1.00 80.12 272 GLY A CA 1
ATOM 2182 C C . GLY A 1 272 ? 20.467 -16.893 -11.700 1.00 80.12 272 GLY A C 1
ATOM 2183 O O . GLY A 1 272 ? 21.587 -16.835 -11.200 1.00 80.12 272 GLY A O 1
ATOM 2184 N N . THR A 1 273 ? 20.304 -16.791 -13.024 1.00 87.56 273 THR A N 1
ATOM 2185 C CA . THR A 1 273 ? 21.444 -16.571 -13.923 1.00 87.56 273 THR A CA 1
ATOM 2186 C C . THR A 1 273 ? 21.852 -15.100 -13.998 1.00 87.56 273 THR A C 1
ATOM 2188 O O . THR A 1 273 ? 21.016 -14.198 -14.101 1.00 87.56 273 THR A O 1
ATOM 2191 N N . ALA A 1 274 ? 23.162 -14.849 -14.094 1.00 87.62 274 ALA A N 1
ATOM 2192 C CA . ALA A 1 274 ? 23.695 -13.507 -14.343 1.00 87.62 274 ALA A CA 1
ATOM 2193 C C . ALA A 1 274 ? 23.153 -12.891 -15.650 1.00 87.62 274 ALA A C 1
ATOM 2195 O O . ALA A 1 274 ? 23.040 -11.671 -15.775 1.00 87.62 274 ALA A O 1
ATOM 2196 N N . GLN A 1 275 ? 22.795 -13.722 -16.637 1.00 86.56 275 GLN A N 1
ATOM 2197 C CA . GLN A 1 275 ? 22.144 -13.278 -17.869 1.00 86.56 275 GLN A CA 1
ATOM 2198 C C . GLN A 1 275 ? 20.763 -12.671 -17.589 1.00 86.56 275 GLN A C 1
ATOM 2200 O O . GLN A 1 275 ? 20.492 -11.566 -18.064 1.00 86.56 275 GLN A O 1
ATOM 2205 N N . ARG A 1 276 ? 19.918 -13.349 -16.799 1.00 86.06 276 ARG A N 1
ATOM 2206 C CA . ARG A 1 276 ? 18.595 -12.847 -16.400 1.00 86.06 276 ARG A CA 1
ATOM 2207 C C . ARG A 1 276 ? 18.716 -11.528 -15.652 1.00 86.06 276 ARG A C 1
ATOM 2209 O O . ARG A 1 276 ? 18.061 -10.5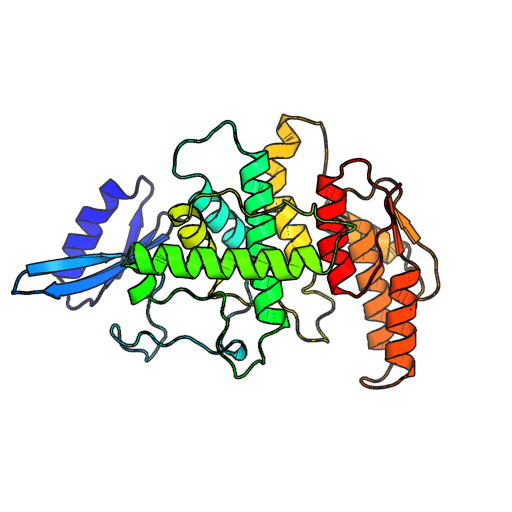58 -16.020 1.00 86.06 276 ARG A O 1
ATOM 2216 N N . GLU A 1 277 ? 19.609 -11.446 -14.671 1.00 84.81 277 GLU A N 1
ATOM 2217 C CA . GLU A 1 277 ? 19.825 -10.216 -13.901 1.00 84.81 277 GLU A CA 1
ATOM 2218 C C . GLU A 1 277 ? 20.272 -9.042 -14.779 1.00 84.81 277 GLU A C 1
ATOM 2220 O O . GLU A 1 277 ? 19.734 -7.937 -14.671 1.00 84.81 277 GLU A O 1
ATOM 2225 N N . ARG A 1 278 ? 21.213 -9.278 -15.703 1.00 85.88 278 ARG A N 1
ATOM 2226 C CA . ARG A 1 278 ? 21.672 -8.257 -16.657 1.00 85.88 278 ARG A CA 1
ATOM 2227 C C . ARG A 1 278 ? 20.546 -7.790 -17.572 1.00 85.88 278 ARG A C 1
ATOM 2229 O O . ARG A 1 278 ? 20.407 -6.587 -17.787 1.00 85.88 278 ARG A O 1
ATOM 2236 N N . GLN A 1 279 ? 19.741 -8.709 -18.103 1.00 85.81 279 GLN A N 1
ATOM 2237 C CA . GLN A 1 279 ? 18.624 -8.361 -18.979 1.00 85.81 279 GLN A CA 1
ATOM 2238 C C . GLN A 1 279 ? 17.509 -7.625 -18.228 1.00 85.81 279 GLN A C 1
ATOM 2240 O O . GLN A 1 279 ? 17.017 -6.617 -18.731 1.00 85.81 279 GLN A O 1
ATOM 2245 N N . LEU A 1 280 ? 17.181 -8.044 -17.001 1.00 83.81 280 LEU A N 1
ATOM 2246 C CA . LEU A 1 280 ? 16.252 -7.330 -16.121 1.00 83.81 280 LEU A CA 1
ATOM 2247 C C . LEU A 1 280 ? 16.768 -5.933 -15.770 1.00 83.81 280 LEU A C 1
ATOM 2249 O O . LEU A 1 280 ? 15.987 -4.993 -15.694 1.00 83.81 280 LEU A O 1
ATOM 2253 N N . LYS A 1 281 ? 18.077 -5.763 -15.555 1.00 82.38 281 LYS A N 1
ATOM 2254 C CA . LYS A 1 281 ? 18.667 -4.438 -15.322 1.00 82.38 281 LYS A CA 1
ATOM 2255 C C . LYS A 1 281 ? 18.600 -3.565 -16.576 1.00 82.38 281 LYS A C 1
ATOM 2257 O O . LYS A 1 281 ? 18.299 -2.380 -16.490 1.00 82.38 281 LYS A O 1
ATOM 2262 N N . ARG A 1 282 ? 18.839 -4.150 -17.749 1.00 82.94 282 ARG A N 1
ATOM 2263 C CA . ARG A 1 282 ? 18.794 -3.437 -19.029 1.00 82.94 282 ARG A CA 1
ATOM 2264 C C . ARG A 1 282 ? 17.378 -3.017 -19.417 1.00 82.94 282 ARG A C 1
ATOM 2266 O O . ARG A 1 282 ? 17.201 -1.892 -19.872 1.00 82.94 282 ARG A O 1
ATOM 2273 N N . SER A 1 283 ? 16.372 -3.864 -19.197 1.00 82.19 283 SER A N 1
ATOM 2274 C CA . SER A 1 283 ? 14.976 -3.520 -19.498 1.00 82.19 283 SER A CA 1
ATOM 2275 C C . SER A 1 283 ? 14.488 -2.313 -18.690 1.00 82.19 283 SER A C 1
ATOM 2277 O O . SER A 1 283 ? 13.692 -1.533 -19.202 1.00 82.19 283 SER A O 1
ATOM 2279 N N . LYS A 1 284 ? 15.004 -2.118 -17.468 1.00 75.25 284 LYS A N 1
ATOM 2280 C CA . LYS A 1 284 ? 14.711 -0.949 -16.616 1.00 75.25 284 LYS A CA 1
ATOM 2281 C C . LYS A 1 284 ? 15.220 0.350 -17.228 1.00 75.25 284 LYS A C 1
ATOM 2283 O O . LYS A 1 284 ? 14.474 1.311 -17.341 1.00 75.25 284 LYS A O 1
ATOM 2288 N N . ASN A 1 285 ? 16.466 0.357 -17.694 1.00 81.88 285 ASN A N 1
ATOM 2289 C CA . ASN A 1 285 ? 17.145 1.571 -18.164 1.00 81.88 285 ASN A CA 1
ATOM 2290 C C . ASN A 1 285 ? 16.724 2.018 -19.578 1.00 81.88 285 ASN A C 1
ATOM 2292 O O . ASN A 1 285 ? 17.395 2.847 -20.185 1.00 81.88 285 ASN A O 1
ATOM 2296 N N . THR A 1 286 ? 15.658 1.437 -20.132 1.00 86.88 286 THR A N 1
ATOM 2297 C CA . THR A 1 286 ? 15.192 1.697 -21.504 1.00 86.88 286 THR A CA 1
ATOM 2298 C C . THR A 1 286 ? 13.736 2.154 -21.560 1.00 86.88 286 THR A C 1
ATOM 2300 O O . THR A 1 286 ? 13.155 2.195 -22.642 1.00 86.88 286 THR A O 1
ATOM 2303 N N . VAL A 1 287 ? 13.118 2.458 -20.418 1.00 87.44 287 VAL A N 1
ATOM 2304 C CA . VAL A 1 287 ? 11.753 2.986 -20.349 1.00 87.44 287 VAL A CA 1
ATOM 2305 C C . VAL A 1 287 ? 11.802 4.343 -19.664 1.00 87.44 287 VAL A C 1
ATOM 2307 O O . VAL A 1 287 ? 12.259 4.449 -18.531 1.00 87.44 287 VAL A O 1
ATOM 2310 N N . PHE A 1 288 ? 11.334 5.367 -20.365 1.00 86.12 288 PHE A N 1
ATOM 2311 C CA . PHE A 1 288 ? 11.355 6.756 -19.928 1.00 86.12 288 PHE A CA 1
ATOM 2312 C C . PHE A 1 288 ? 9.932 7.302 -19.890 1.00 86.12 288 PHE A C 1
ATOM 2314 O O . PHE A 1 288 ? 9.109 6.964 -20.742 1.00 86.12 288 PHE A O 1
ATOM 2321 N N . LEU A 1 289 ? 9.654 8.156 -18.910 1.00 85.06 289 LEU A N 1
ATOM 2322 C CA . LEU A 1 289 ? 8.361 8.801 -18.727 1.00 85.06 289 LEU A CA 1
ATOM 2323 C C . LEU A 1 289 ? 8.570 10.289 -18.455 1.00 85.06 289 LEU A C 1
ATOM 2325 O O . LEU A 1 289 ? 9.432 10.653 -17.657 1.00 85.06 289 LEU A O 1
ATOM 2329 N N . VAL A 1 290 ? 7.773 11.125 -19.114 1.00 84.31 290 VAL A N 1
ATOM 2330 C CA . VAL A 1 290 ? 7.703 12.571 -18.894 1.00 84.31 290 VAL A CA 1
ATOM 2331 C C . VAL A 1 290 ? 6.278 12.919 -18.481 1.00 84.31 290 VAL A C 1
ATOM 2333 O O . VAL A 1 290 ? 5.316 12.452 -19.089 1.00 84.31 290 VAL A O 1
ATOM 2336 N N . GLU A 1 291 ? 6.148 13.716 -17.423 1.00 84.00 291 GLU A N 1
ATOM 2337 C CA . GLU A 1 291 ? 4.863 14.149 -16.881 1.00 84.00 291 GLU A CA 1
ATOM 2338 C C . GLU A 1 291 ? 5.017 15.511 -16.194 1.00 84.00 291 GLU A C 1
ATOM 2340 O O . GLU A 1 291 ? 6.003 15.755 -15.499 1.00 84.00 291 GLU A O 1
ATOM 2345 N N . ILE A 1 292 ? 4.045 16.403 -16.406 1.00 79.62 292 ILE A N 1
ATOM 2346 C CA . ILE A 1 292 ? 4.056 17.772 -15.874 1.00 79.62 292 ILE A CA 1
ATOM 2347 C C . ILE A 1 292 ? 3.559 17.824 -14.425 1.00 79.62 292 ILE A C 1
ATOM 2349 O O . ILE A 1 292 ? 4.000 18.652 -13.628 1.00 79.62 292 ILE A O 1
ATOM 2353 N N . SER A 1 293 ? 2.638 16.933 -14.057 1.00 74.56 293 SER A N 1
ATOM 2354 C CA . SER A 1 293 ? 2.097 16.860 -12.706 1.00 74.56 293 SER A CA 1
ATOM 2355 C C . SER A 1 293 ? 3.077 16.160 -11.771 1.00 74.56 293 SER A C 1
ATOM 2357 O O . SER A 1 293 ? 3.227 14.937 -11.801 1.00 74.56 293 SER A O 1
ATOM 2359 N N . GLN A 1 294 ? 3.675 16.921 -10.852 1.00 71.50 294 GLN A N 1
ATOM 2360 C CA . GLN A 1 294 ? 4.547 16.370 -9.808 1.00 71.50 294 GLN A CA 1
ATOM 2361 C C . GLN A 1 294 ? 3.878 15.238 -9.024 1.00 71.50 294 GLN A C 1
ATOM 2363 O O . GLN A 1 294 ? 4.527 14.254 -8.685 1.00 71.50 294 GLN A O 1
ATOM 2368 N N . ARG A 1 295 ? 2.565 15.332 -8.779 1.00 71.50 295 ARG A N 1
ATOM 2369 C CA . ARG A 1 295 ? 1.809 14.273 -8.100 1.00 71.50 295 ARG A CA 1
ATOM 2370 C C . ARG A 1 295 ? 1.903 12.965 -8.879 1.00 71.50 295 ARG A C 1
ATOM 2372 O O . ARG A 1 295 ? 2.310 11.969 -8.298 1.00 71.50 295 ARG A O 1
ATOM 2379 N N . LEU A 1 296 ? 1.605 12.995 -10.181 1.00 71.12 296 LEU A N 1
ATOM 2380 C CA . LEU A 1 296 ? 1.651 11.842 -11.092 1.00 71.12 296 LEU A CA 1
ATOM 2381 C C . LEU A 1 296 ? 3.065 11.274 -11.258 1.00 71.12 296 LEU A C 1
ATOM 2383 O O . LEU A 1 296 ? 3.239 10.052 -11.296 1.00 71.12 296 LEU A O 1
ATOM 2387 N N . VAL A 1 297 ? 4.078 12.143 -11.248 1.00 73.31 297 VAL A N 1
ATOM 2388 C CA . VAL A 1 297 ? 5.486 11.737 -11.185 1.00 73.31 297 VAL A CA 1
ATOM 2389 C C . VAL A 1 297 ? 5.764 10.932 -9.915 1.00 73.31 297 VAL A C 1
ATOM 2391 O O . VAL A 1 297 ? 6.368 9.870 -10.013 1.00 73.31 297 VAL A O 1
ATOM 2394 N N . LYS A 1 298 ? 5.272 11.348 -8.736 1.00 70.94 298 LYS A N 1
ATOM 2395 C CA . LYS 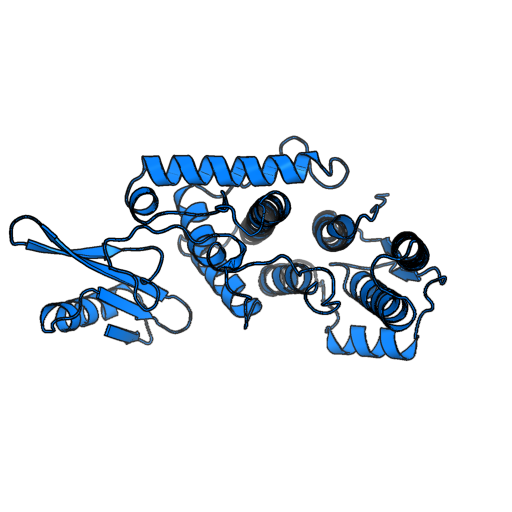A 1 298 ? 5.477 10.583 -7.489 1.00 70.94 298 LYS A CA 1
ATOM 2396 C C . LYS A 1 298 ? 4.904 9.168 -7.581 1.00 70.94 298 LYS A C 1
ATOM 2398 O O . LYS A 1 298 ? 5.562 8.217 -7.177 1.00 70.94 298 LYS A O 1
ATOM 2403 N N . ILE A 1 299 ? 3.726 8.993 -8.177 1.00 68.00 299 ILE A N 1
ATOM 2404 C CA . ILE A 1 299 ? 3.106 7.661 -8.310 1.00 68.00 299 ILE A CA 1
ATOM 2405 C C . ILE A 1 299 ? 3.812 6.805 -9.343 1.00 68.00 299 ILE A C 1
ATOM 2407 O O . ILE A 1 299 ? 4.106 5.645 -9.062 1.00 68.00 299 ILE A O 1
ATOM 2411 N N . SER A 1 300 ? 4.074 7.353 -10.529 1.00 67.25 300 SER A N 1
ATOM 2412 C CA . SER A 1 300 ? 4.779 6.620 -11.580 1.00 67.25 300 SER A CA 1
ATOM 2413 C C . SER A 1 300 ? 6.176 6.217 -11.103 1.00 67.25 300 SER A C 1
ATOM 2415 O O . SER A 1 300 ? 6.558 5.058 -11.263 1.00 67.25 300 SER A O 1
ATOM 2417 N N . ALA A 1 301 ? 6.872 7.109 -10.392 1.00 66.88 301 ALA A N 1
ATOM 2418 C CA . ALA A 1 301 ? 8.135 6.824 -9.729 1.00 66.88 301 ALA A CA 1
ATOM 2419 C C . ALA A 1 301 ? 7.993 5.770 -8.633 1.00 66.88 301 ALA A C 1
ATOM 2421 O O . ALA A 1 301 ? 8.773 4.834 -8.617 1.00 66.88 301 ALA A O 1
ATOM 2422 N N . SER A 1 302 ? 6.993 5.818 -7.753 1.00 63.97 302 SER A N 1
ATOM 2423 C CA . SER A 1 302 ? 6.780 4.742 -6.773 1.00 63.97 302 SER A CA 1
ATOM 2424 C C . SER A 1 302 ? 6.485 3.387 -7.430 1.00 63.97 302 SER A C 1
ATOM 2426 O O . SER A 1 302 ? 6.939 2.351 -6.939 1.00 63.97 302 SER A O 1
ATOM 2428 N N . CYS A 1 303 ? 5.774 3.379 -8.563 1.00 61.44 303 CYS A N 1
ATOM 2429 C CA . CYS A 1 303 ? 5.501 2.173 -9.347 1.00 61.44 303 CYS A CA 1
ATOM 2430 C C . CYS A 1 303 ? 6.764 1.630 -10.046 1.00 61.44 303 CYS A C 1
ATOM 2432 O O . CYS A 1 303 ? 6.947 0.415 -10.109 1.00 61.44 303 CYS A O 1
ATOM 2434 N N . GLN A 1 304 ? 7.637 2.508 -10.558 1.00 59.31 304 GLN A N 1
ATOM 2435 C CA . GLN A 1 304 ? 8.865 2.155 -11.289 1.00 59.31 304 GLN A CA 1
ATOM 2436 C C . GLN A 1 304 ? 10.086 1.923 -10.383 1.00 59.31 304 GLN A C 1
ATOM 2438 O O . GLN A 1 304 ? 10.861 0.997 -10.607 1.00 59.31 304 GLN A O 1
ATOM 2443 N N . ASN A 1 305 ? 10.285 2.730 -9.344 1.00 54.66 305 ASN A N 1
ATOM 2444 C CA . ASN A 1 305 ? 11.488 2.739 -8.504 1.00 54.66 305 ASN A CA 1
ATOM 2445 C C . ASN A 1 305 ? 11.579 1.516 -7.596 1.00 54.66 305 ASN A C 1
ATOM 2447 O O . ASN A 1 305 ? 12.675 1.036 -7.328 1.00 54.66 305 ASN A O 1
ATOM 2451 N N . ARG A 1 306 ? 10.445 0.921 -7.215 1.00 51.22 306 ARG A N 1
ATOM 2452 C CA . ARG A 1 306 ? 10.425 -0.388 -6.545 1.00 51.22 306 ARG A CA 1
ATOM 2453 C C . ARG A 1 306 ? 10.864 -1.533 -7.479 1.00 51.22 306 ARG A C 1
ATOM 2455 O O . ARG A 1 306 ? 11.044 -2.667 -7.047 1.00 51.22 306 ARG A O 1
ATOM 2462 N N . GLN A 1 307 ? 11.078 -1.233 -8.762 1.00 47.19 307 GLN A N 1
ATOM 2463 C CA . GLN A 1 307 ? 11.761 -2.093 -9.721 1.00 47.19 307 GLN A CA 1
ATOM 2464 C C . GLN A 1 307 ? 13.237 -1.692 -9.913 1.00 47.19 307 GLN A C 1
ATOM 2466 O O . GLN A 1 307 ? 13.867 -2.233 -10.811 1.00 47.19 307 GLN A O 1
ATOM 2471 N N . ASN A 1 308 ? 13.838 -0.847 -9.063 1.00 38.34 308 ASN A N 1
ATOM 2472 C CA . ASN A 1 308 ? 15.167 -0.222 -9.209 1.00 38.34 308 ASN A CA 1
ATOM 2473 C C . ASN A 1 308 ? 15.327 0.528 -10.546 1.00 38.34 308 ASN A C 1
ATOM 2475 O O . ASN A 1 308 ? 16.186 0.179 -11.358 1.00 38.34 308 ASN A O 1
ATOM 2479 N N . GLY A 1 309 ? 14.471 1.523 -10.783 1.00 33.16 309 GLY A N 1
ATOM 2480 C CA . GLY A 1 309 ? 14.553 2.483 -11.892 1.00 33.16 309 GLY A CA 1
ATOM 2481 C C . GLY A 1 309 ? 14.815 3.904 -11.382 1.00 33.16 309 GLY A C 1
ATOM 2482 O O . GLY A 1 309 ? 14.534 4.200 -10.225 1.00 33.16 309 GLY A O 1
ATOM 2483 N N . HIS A 1 310 ? 15.379 4.764 -12.230 1.00 32.44 310 HIS A N 1
ATOM 2484 C CA . HIS A 1 310 ? 15.507 6.200 -11.980 1.00 32.44 310 HIS A CA 1
ATOM 2485 C C . HIS A 1 310 ? 14.426 6.943 -12.763 1.00 32.44 310 HIS A C 1
ATOM 2487 O O . HIS A 1 310 ? 14.368 6.827 -13.986 1.00 32.44 310 HIS A O 1
ATOM 2493 N N . VAL A 1 311 ? 13.628 7.753 -12.069 1.00 38.66 311 VAL A N 1
ATOM 2494 C CA . VAL A 1 311 ? 12.813 8.797 -12.694 1.00 38.66 311 VAL A CA 1
ATOM 2495 C C . VAL A 1 311 ? 13.631 10.082 -12.711 1.00 38.66 311 VAL A C 1
ATOM 2497 O O . VAL A 1 311 ? 14.066 10.556 -11.662 1.00 38.66 311 VAL A O 1
ATOM 2500 N N . ALA A 1 312 ? 13.886 10.616 -13.903 1.00 29.20 312 ALA A N 1
ATOM 2501 C CA . ALA A 1 312 ? 14.506 11.923 -14.072 1.00 29.20 312 ALA A CA 1
ATOM 2502 C C . ALA A 1 312 ? 13.402 12.983 -14.180 1.00 29.20 312 ALA A C 1
ATOM 2504 O O . ALA A 1 312 ? 12.585 12.931 -15.098 1.00 29.20 312 ALA A O 1
ATOM 2505 N N . GLN A 1 313 ? 13.387 13.928 -13.240 1.00 32.44 313 GLN A N 1
ATOM 2506 C CA . GLN A 1 313 ? 12.625 15.172 -13.355 1.00 32.44 313 GLN A CA 1
ATOM 2507 C C . GLN A 1 313 ? 13.339 16.132 -14.320 1.00 32.44 313 GLN A C 1
ATOM 2509 O O . GLN A 1 313 ? 14.572 16.167 -14.369 1.00 32.44 313 GLN A O 1
ATOM 2514 N N . ARG A 1 314 ? 12.562 16.918 -15.066 1.00 28.47 314 ARG A N 1
ATOM 2515 C CA . ARG A 1 314 ? 12.989 18.219 -15.590 1.00 28.47 314 ARG A CA 1
ATOM 2516 C C . ARG A 1 314 ? 12.254 19.305 -14.831 1.00 28.47 314 ARG A C 1
ATOM 2518 O O . ARG A 1 314 ? 11.063 19.070 -14.531 1.00 28.47 314 ARG A O 1
#

Foldseek 3Di:
DEAEDQDDPVVRVVVLVVVCVVDPHQWYWYDPLQEIWTWGWDQDPNDIDTDTFLDDDDVPDDPPPQDFDFQLQFAADPDLLSLLSHLLCLLPVPDDPPCLVLSLVLLLLLVQLQVQQSVPGDRRDGGLLDQTRVLLRDPVSLVVSLVSSFVSSLVSCVVPCVQHPNPDTNPDDSNSSVSSSSSVVRHDLDDPDPPLPSLCNLVSSSCSSCVVPCVPPPVDDDDDLVVLLVVLVVVQDELQAAEEAAAQQLNSNLSNNLSSHLVVLPVVDDPPDPSSVVSLVSSQARGAYHHPDSSSLSNSCVSNCVSVHDHDDD

Sequence (314 aa):
MVECKKDKIKEGYAQLVSYIFNTSANGGIWTNGDSTVFYRRKTQGGSQRLDEIPELPRHGQGWDEDRQPTLSELEKPRNVRRIFALCHNRLYGRGMENADSDLTMDMVRILLAKIQDESNTSPDKYPKFWITAKQYASEDGRKQVAKEIRALFREYADSYPNVFDAHEDISVGDSTLIEAASVLQRYTFISRGDDADEWDLMGAAYEQFTHSTLKRQQGQFFTNRLVVRAMVHMLNPSITDAVLDPAGGSGGFATEVFRHKRRKVIENTIEGTAQRERQLKRSKNTVFLVEISQRLVKISASCQNRQNGHVAQR